Protein AF-A0A7Y1VR55-F1 (afdb_monomer_lite)

Structure (mmCIF, N/CA/C/O backbone):
data_AF-A0A7Y1VR55-F1
#
_entry.id   AF-A0A7Y1VR55-F1
#
loop_
_atom_site.group_PDB
_atom_site.id
_atom_site.type_symbol
_atom_site.label_atom_id
_atom_site.label_alt_id
_atom_site.label_comp_id
_atom_site.label_asym_id
_atom_site.label_entity_id
_atom_site.label_seq_id
_atom_site.pdbx_PDB_ins_code
_atom_site.Cartn_x
_atom_site.Cartn_y
_atom_site.Cartn_z
_atom_site.occupancy
_atom_site.B_iso_or_equiv
_atom_site.auth_seq_id
_atom_site.auth_comp_id
_atom_site.auth_asym_id
_atom_site.auth_atom_id
_atom_site.pdbx_PDB_model_num
ATOM 1 N N . MET A 1 1 ? 9.147 -24.010 13.320 1.00 81.38 1 MET A N 1
ATOM 2 C CA . MET A 1 1 ? 7.698 -23.758 13.388 1.00 81.38 1 MET A CA 1
ATOM 3 C C . MET A 1 1 ? 7.367 -22.332 13.783 1.00 81.38 1 MET A C 1
ATOM 5 O O . MET A 1 1 ? 6.912 -21.610 12.916 1.00 81.38 1 MET A O 1
ATOM 9 N N . LYS A 1 2 ? 7.715 -21.872 14.996 1.00 84.00 2 LYS A N 1
ATOM 10 C CA . LYS A 1 2 ? 7.427 -20.498 15.468 1.00 84.00 2 LYS A CA 1
ATOM 11 C C . LYS A 1 2 ? 7.748 -19.381 14.456 1.00 84.00 2 LYS A C 1
ATOM 13 O O . LYS A 1 2 ? 6.911 -18.523 14.214 1.00 84.00 2 LYS A O 1
ATOM 18 N N . THR A 1 3 ? 8.921 -19.416 13.817 1.00 86.88 3 THR A N 1
ATOM 19 C CA . THR A 1 3 ? 9.314 -18.425 12.794 1.00 86.88 3 THR A CA 1
ATOM 20 C C . THR A 1 3 ? 8.405 -18.434 11.564 1.00 86.88 3 THR A C 1
ATOM 22 O O . THR A 1 3 ? 8.052 -17.376 11.058 1.00 86.88 3 THR A O 1
ATOM 25 N N . PHE A 1 4 ? 8.011 -19.620 11.094 1.00 90.00 4 PHE A N 1
ATOM 26 C CA . PHE A 1 4 ? 7.109 -19.770 9.952 1.00 90.00 4 PHE A CA 1
ATOM 27 C C . PHE A 1 4 ? 5.694 -19.308 10.308 1.00 90.00 4 PHE A C 1
ATOM 29 O O . PHE A 1 4 ? 5.082 -18.568 9.551 1.00 90.00 4 PHE A O 1
ATOM 36 N N . THR A 1 5 ? 5.218 -19.651 11.506 1.00 88.31 5 THR A N 1
ATOM 37 C CA . THR A 1 5 ? 3.943 -19.165 12.038 1.00 88.31 5 THR A CA 1
ATOM 38 C C . THR A 1 5 ? 3.902 -17.637 12.111 1.00 88.31 5 THR A C 1
ATOM 40 O O . THR A 1 5 ? 2.961 -17.026 11.614 1.00 88.31 5 THR A O 1
ATOM 43 N N . LYS A 1 6 ? 4.954 -17.003 12.651 1.00 88.75 6 LYS A N 1
ATOM 44 C CA . LYS A 1 6 ? 5.072 -15.536 12.694 1.00 88.75 6 LYS A CA 1
ATOM 45 C C . LYS A 1 6 ? 5.087 -14.919 11.292 1.00 88.75 6 LYS A C 1
ATOM 47 O O . LYS A 1 6 ? 4.485 -13.874 11.084 1.00 88.75 6 LYS A O 1
ATOM 52 N N . PHE A 1 7 ? 5.765 -15.563 10.343 1.00 91.81 7 PHE A N 1
ATOM 53 C CA . PHE A 1 7 ? 5.759 -15.144 8.943 1.00 91.81 7 PHE A CA 1
ATOM 54 C C . PHE A 1 7 ? 4.346 -15.196 8.343 1.00 91.81 7 PHE A C 1
ATOM 56 O O . PHE A 1 7 ? 3.901 -14.205 7.775 1.00 91.81 7 PHE A O 1
ATOM 63 N N . CYS A 1 8 ? 3.612 -16.294 8.538 1.00 91.50 8 CYS A N 1
ATOM 64 C CA . CYS A 1 8 ? 2.249 -16.442 8.019 1.00 91.50 8 CYS A CA 1
ATOM 65 C C . CYS A 1 8 ? 1.279 -15.424 8.630 1.00 91.50 8 CYS A C 1
ATOM 67 O O . CYS A 1 8 ? 0.440 -14.881 7.923 1.00 91.50 8 CYS A O 1
ATOM 69 N N . ALA A 1 9 ? 1.430 -15.100 9.919 1.00 89.19 9 ALA A N 1
ATOM 70 C CA . ALA A 1 9 ? 0.611 -14.080 10.577 1.00 89.19 9 ALA A CA 1
ATOM 71 C C . ALA A 1 9 ? 0.758 -12.681 9.936 1.00 89.19 9 ALA A C 1
ATOM 73 O O . ALA A 1 9 ? -0.190 -11.891 9.947 1.00 89.19 9 ALA A O 1
ATOM 74 N N . ALA A 1 10 ? 1.922 -12.388 9.344 1.00 90.75 10 ALA A N 1
ATOM 75 C CA . ALA A 1 10 ? 2.206 -11.130 8.654 1.00 90.75 10 ALA A CA 1
ATOM 76 C C . ALA A 1 10 ? 1.699 -11.084 7.199 1.00 90.75 10 ALA A C 1
ATOM 78 O O . ALA A 1 10 ? 1.754 -10.018 6.576 1.00 90.75 10 ALA A O 1
ATOM 79 N N . LEU A 1 11 ? 1.222 -12.212 6.658 1.00 94.62 11 LEU A N 1
ATOM 80 C CA . LEU A 1 11 ? 0.624 -12.256 5.328 1.00 94.62 11 LEU A CA 1
ATOM 81 C C . LEU A 1 11 ? -0.779 -11.640 5.335 1.00 94.62 11 LEU A C 1
ATOM 83 O O . LEU A 1 11 ? -1.503 -11.646 6.343 1.00 94.62 11 LEU A O 1
ATOM 87 N N . LEU A 1 12 ? -1.137 -11.077 4.188 1.00 96.12 12 LEU A N 1
ATOM 88 C CA . LEU A 1 12 ? -2.430 -10.463 3.921 1.00 96.12 12 LEU A CA 1
ATOM 89 C C . LEU A 1 12 ? -3.274 -11.383 3.021 1.00 96.12 12 LEU A C 1
ATOM 91 O O . LEU A 1 12 ? -2.709 -12.059 2.163 1.00 96.12 12 LEU A O 1
ATOM 95 N N . PRO A 1 13 ? -4.612 -11.396 3.162 1.00 96.75 13 PRO A N 1
ATOM 96 C CA . PRO A 1 13 ? -5.479 -12.279 2.374 1.00 96.75 13 PRO A CA 1
ATOM 97 C C . PRO A 1 13 ? -5.269 -12.194 0.859 1.00 96.75 13 PRO A C 1
ATOM 99 O O . PRO A 1 13 ? -5.133 -13.219 0.195 1.00 96.75 13 PRO A O 1
ATOM 102 N N . HIS A 1 14 ? -5.133 -10.980 0.321 1.00 97.81 14 HIS A N 1
ATOM 103 C CA . HIS A 1 14 ? -4.877 -10.772 -1.106 1.00 97.81 14 HIS A CA 1
ATOM 104 C C . HIS A 1 14 ? -3.516 -11.325 -1.554 1.00 97.81 14 HIS A C 1
ATOM 106 O O . HIS A 1 14 ? -3.404 -11.845 -2.658 1.00 97.81 14 HIS A O 1
ATOM 112 N N . GLU A 1 15 ? -2.492 -11.282 -0.689 1.00 97.94 15 GLU A N 1
ATOM 113 C CA . GLU A 1 15 ? -1.188 -11.889 -0.987 1.00 97.94 15 GLU A CA 1
ATOM 114 C C . GLU A 1 15 ? -1.343 -13.404 -1.151 1.00 97.94 15 GLU A C 1
ATOM 116 O O . GLU A 1 15 ? -0.844 -13.977 -2.114 1.00 97.94 15 GLU A O 1
ATOM 121 N N . VAL A 1 16 ? -2.060 -14.060 -0.234 1.00 97.50 16 VAL A N 1
ATOM 122 C CA . VAL A 1 16 ? -2.266 -15.516 -0.274 1.00 97.50 16 VAL A CA 1
ATOM 123 C C . VAL A 1 16 ? -3.159 -15.930 -1.442 1.00 97.50 16 VAL A C 1
ATOM 125 O O . VAL A 1 16 ? -2.839 -16.905 -2.121 1.00 97.50 16 VAL A O 1
ATOM 128 N N . THR A 1 17 ? -4.207 -15.155 -1.724 1.00 97.69 17 THR A N 1
ATOM 129 C CA . THR A 1 17 ? -5.096 -15.354 -2.879 1.00 97.69 17 THR A CA 1
ATOM 130 C C . THR A 1 17 ? -4.301 -15.334 -4.182 1.00 97.69 17 THR A C 1
ATOM 132 O O . THR A 1 17 ? -4.348 -16.299 -4.945 1.00 97.69 17 THR A O 1
ATOM 135 N N . TYR A 1 18 ? -3.480 -14.300 -4.389 1.00 98.25 18 TYR A N 1
ATOM 136 C CA . TYR A 1 18 ? -2.584 -14.211 -5.539 1.00 98.25 18 TYR A CA 1
ATOM 137 C C . TYR A 1 18 ? -1.646 -15.425 -5.627 1.00 98.25 18 TYR A C 1
ATOM 139 O O . TYR A 1 18 ? -1.532 -16.069 -6.670 1.00 98.25 18 TYR A O 1
ATOM 147 N N . LEU A 1 19 ? -0.997 -15.793 -4.516 1.00 98.12 19 LEU A N 1
ATOM 148 C CA . LEU A 1 19 ? -0.052 -16.914 -4.476 1.00 98.12 19 LEU A CA 1
ATOM 149 C C . LEU A 1 19 ? -0.717 -18.252 -4.828 1.00 98.12 19 LEU A C 1
ATOM 151 O O . LEU A 1 19 ? -0.095 -19.074 -5.499 1.00 98.12 19 LEU A O 1
ATOM 155 N N . LEU A 1 20 ? -1.964 -18.474 -4.403 1.00 97.44 20 LEU A N 1
ATOM 156 C CA . LEU A 1 20 ? -2.751 -19.656 -4.764 1.00 97.44 20 LEU A CA 1
ATOM 157 C C . LEU A 1 20 ? -3.113 -19.690 -6.254 1.00 97.44 20 LEU A C 1
ATOM 159 O O . LEU A 1 20 ? -3.174 -20.778 -6.826 1.00 97.44 20 LEU A O 1
ATOM 163 N N . GLN A 1 21 ? -3.318 -18.530 -6.882 1.00 96.94 21 GLN A N 1
ATOM 164 C CA . GLN A 1 21 ? -3.610 -18.424 -8.314 1.00 96.94 21 GLN A CA 1
ATOM 165 C C . GLN A 1 21 ? -2.372 -18.691 -9.181 1.00 96.94 21 GLN A C 1
ATOM 167 O O . GLN A 1 21 ? -2.477 -19.357 -10.208 1.00 96.94 21 GLN A O 1
ATOM 172 N N . VAL A 1 22 ? -1.192 -18.208 -8.772 1.00 96.50 22 VAL A N 1
ATOM 173 C CA . VAL A 1 22 ? 0.035 -18.288 -9.594 1.00 96.50 22 VAL A CA 1
ATOM 174 C C . VAL A 1 22 ? 0.941 -19.478 -9.281 1.00 96.50 22 VAL A C 1
ATOM 176 O O . VAL A 1 22 ? 1.950 -19.689 -9.960 1.00 96.50 22 VAL A O 1
ATOM 179 N N . GLN A 1 23 ? 0.648 -20.245 -8.230 1.00 95.75 23 GLN A N 1
ATOM 180 C CA . GLN A 1 23 ? 1.446 -21.424 -7.901 1.00 95.75 23 GLN A CA 1
ATOM 181 C C . GLN A 1 23 ? 1.358 -22.488 -9.008 1.00 95.75 23 GLN A C 1
ATOM 183 O O . GLN A 1 23 ? 0.313 -22.711 -9.612 1.00 95.75 23 GLN A O 1
ATOM 188 N N . GLN A 1 24 ? 2.475 -23.174 -9.237 1.00 94.38 24 GLN A N 1
ATOM 189 C CA . GLN A 1 24 ? 2.600 -24.306 -10.161 1.00 94.38 24 GLN A CA 1
ATOM 190 C C . GLN A 1 24 ? 3.387 -25.426 -9.466 1.00 94.38 24 GLN A C 1
ATOM 192 O O . GLN A 1 24 ? 4.420 -25.885 -9.951 1.00 94.38 24 GLN A O 1
ATOM 197 N N . PHE A 1 25 ? 2.996 -25.776 -8.238 1.00 94.25 25 PHE A N 1
ATOM 198 C CA . PHE A 1 25 ? 3.725 -26.768 -7.455 1.00 94.25 25 PHE A CA 1
ATOM 199 C C . PHE A 1 25 ? 3.418 -28.188 -7.928 1.00 94.25 25 PHE A C 1
ATOM 201 O O . PHE A 1 25 ? 2.277 -28.632 -7.870 1.00 94.25 25 PHE A O 1
ATOM 208 N N . GLU A 1 26 ? 4.460 -28.933 -8.292 1.00 92.06 26 GLU A N 1
ATOM 209 C CA . GLU A 1 26 ? 4.376 -30.393 -8.449 1.00 92.06 26 GLU A CA 1
ATOM 210 C C . GLU A 1 26 ? 4.351 -31.107 -7.081 1.00 92.06 26 GLU A C 1
ATOM 212 O O . GLU A 1 26 ? 3.765 -32.175 -6.926 1.00 92.06 26 GLU A O 1
ATOM 217 N N . ASP A 1 27 ? 4.969 -30.500 -6.059 1.00 92.00 27 ASP A N 1
ATOM 218 C CA . ASP A 1 27 ? 5.018 -31.023 -4.689 1.00 92.00 27 ASP A CA 1
ATOM 219 C C . ASP A 1 27 ? 3.708 -30.727 -3.942 1.00 92.00 27 ASP A C 1
ATOM 221 O O . ASP A 1 27 ? 3.466 -29.598 -3.497 1.00 92.00 27 ASP A O 1
ATOM 225 N N . VAL A 1 28 ? 2.890 -31.767 -3.765 1.00 92.06 28 VAL A N 1
ATOM 226 C CA . VAL A 1 28 ? 1.583 -31.711 -3.089 1.00 92.06 28 VAL A CA 1
ATOM 227 C C . VAL A 1 28 ? 1.689 -31.139 -1.672 1.00 92.06 28 VAL A C 1
ATOM 229 O O . VAL A 1 28 ? 0.809 -30.388 -1.249 1.00 92.06 28 VAL A O 1
ATOM 232 N N . ASP A 1 29 ? 2.785 -31.399 -0.952 1.00 93.44 29 ASP A N 1
ATOM 233 C CA . ASP A 1 29 ? 2.954 -30.875 0.407 1.00 93.44 29 ASP A CA 1
ATOM 234 C C . ASP A 1 29 ? 3.093 -29.351 0.413 1.00 93.44 29 ASP A C 1
ATOM 236 O O . ASP A 1 29 ? 2.584 -28.691 1.315 1.00 93.44 29 ASP A O 1
ATOM 240 N N . ARG A 1 30 ? 3.737 -28.755 -0.600 1.00 93.38 30 ARG A N 1
ATOM 241 C CA . ARG A 1 30 ? 3.859 -27.288 -0.689 1.00 93.38 30 ARG A CA 1
ATOM 242 C C . ARG A 1 30 ? 2.510 -26.635 -0.942 1.00 93.38 30 ARG A C 1
ATOM 244 O O . ARG A 1 30 ? 2.213 -25.613 -0.326 1.00 93.38 30 ARG A O 1
ATOM 251 N N . LEU A 1 31 ? 1.688 -27.242 -1.797 1.00 94.50 31 LEU A N 1
ATOM 252 C CA . LEU A 1 31 ? 0.322 -26.783 -2.029 1.00 94.50 31 LEU A CA 1
ATOM 253 C C . LEU A 1 31 ? -0.532 -26.931 -0.765 1.00 94.50 31 LEU A C 1
ATOM 255 O O . LEU A 1 31 ? -1.267 -26.011 -0.414 1.00 94.50 31 LEU A O 1
ATOM 259 N N . ASN A 1 32 ? -0.403 -28.048 -0.048 1.00 93.94 32 ASN A N 1
ATOM 260 C CA . ASN A 1 32 ? -1.113 -28.271 1.210 1.00 93.94 32 ASN A CA 1
ATOM 261 C C . ASN A 1 32 ? -0.708 -27.259 2.284 1.00 93.94 32 ASN A C 1
ATOM 263 O O . ASN A 1 32 ? -1.583 -26.733 2.970 1.00 93.94 32 ASN A O 1
ATOM 267 N N . ILE A 1 33 ? 0.585 -26.931 2.398 1.00 94.81 33 ILE A N 1
ATOM 268 C CA . ILE A 1 33 ? 1.036 -25.868 3.300 1.00 94.81 33 ILE A CA 1
ATOM 269 C C . ILE A 1 33 ? 0.441 -24.524 2.863 1.00 94.81 33 ILE A C 1
ATOM 271 O O . ILE A 1 33 ? -0.094 -23.822 3.712 1.00 94.81 33 ILE A O 1
ATOM 275 N N . LEU A 1 34 ? 0.475 -24.159 1.575 1.00 96.00 34 LEU A N 1
ATOM 276 C CA . LEU A 1 34 ? -0.081 -22.880 1.108 1.00 96.00 34 LEU A CA 1
ATOM 277 C C . LEU A 1 34 ? -1.595 -22.772 1.372 1.00 96.00 34 LEU A C 1
ATOM 279 O O . LEU A 1 34 ? -2.056 -21.755 1.880 1.00 96.00 34 LEU A O 1
ATOM 283 N N . LYS A 1 35 ? -2.359 -23.845 1.140 1.00 94.75 35 LYS A N 1
ATOM 284 C CA . LYS A 1 35 ? -3.784 -23.928 1.511 1.00 94.75 35 LYS A CA 1
ATOM 285 C C . LYS A 1 35 ? -4.004 -23.898 3.026 1.00 94.75 35 LYS A C 1
ATOM 287 O O . LYS A 1 35 ? -5.038 -23.437 3.497 1.00 94.75 35 LYS A O 1
ATOM 292 N N . ALA A 1 36 ? -3.066 -24.422 3.814 1.00 93.81 36 ALA A N 1
ATOM 293 C CA . ALA A 1 36 ? -3.112 -24.288 5.266 1.00 93.81 36 ALA A CA 1
ATOM 294 C C . ALA A 1 36 ? -2.836 -22.844 5.702 1.00 93.81 36 ALA A C 1
ATOM 296 O O . ALA A 1 36 ? -3.481 -22.386 6.634 1.00 93.81 36 ALA A O 1
ATOM 297 N N . ILE A 1 37 ? -1.939 -22.109 5.035 1.00 94.88 37 ILE A N 1
ATOM 298 C CA . ILE A 1 37 ? -1.744 -20.673 5.298 1.00 94.88 37 ILE A CA 1
ATOM 299 C C . ILE A 1 37 ? -3.064 -19.930 5.093 1.00 94.88 37 ILE A C 1
ATOM 301 O O . ILE A 1 37 ? -3.482 -19.214 5.995 1.00 94.88 37 ILE A O 1
ATOM 305 N N . ASP A 1 38 ? -3.719 -20.150 3.952 1.00 94.50 38 ASP A N 1
ATOM 306 C CA . ASP A 1 38 ? -4.991 -19.516 3.589 1.00 94.50 38 ASP A CA 1
ATOM 307 C C . ASP A 1 38 ? -6.092 -19.761 4.631 1.00 94.50 38 ASP A C 1
ATOM 309 O O . ASP A 1 38 ? -6.624 -18.823 5.219 1.00 94.50 38 ASP A O 1
ATOM 313 N N . ARG A 1 39 ? -6.330 -21.032 4.982 1.00 91.88 39 ARG A N 1
ATOM 314 C CA . ARG A 1 39 ? -7.312 -21.413 6.015 1.00 91.88 39 ARG A CA 1
ATOM 315 C C . ARG A 1 39 ? -7.010 -20.847 7.403 1.00 91.88 39 ARG A C 1
ATOM 317 O O . ARG A 1 39 ? -7.919 -20.712 8.212 1.00 91.88 39 ARG A O 1
ATOM 324 N N . ASN A 1 40 ? -5.743 -20.567 7.698 1.00 89.69 40 ASN A N 1
ATOM 325 C CA . ASN A 1 40 ? -5.305 -20.065 8.997 1.00 89.69 40 ASN A CA 1
ATOM 326 C C . ASN A 1 40 ? -5.137 -18.536 9.032 1.00 89.69 40 ASN A C 1
ATOM 328 O O . ASN A 1 40 ? -4.647 -18.006 10.037 1.00 89.69 40 ASN A O 1
ATOM 332 N N . LEU A 1 41 ? -5.502 -17.807 7.972 1.00 86.81 41 LEU A N 1
ATOM 333 C CA . LEU A 1 41 ? -5.434 -16.347 7.966 1.00 86.81 41 LEU A CA 1
ATOM 334 C C . LEU A 1 41 ? -6.293 -15.766 9.097 1.00 86.81 41 LEU A C 1
ATOM 336 O O . LEU A 1 41 ? -7.500 -15.960 9.147 1.00 86.81 41 LEU A O 1
ATOM 340 N N . GLY A 1 42 ? -5.652 -15.048 10.023 1.00 72.75 42 GLY A N 1
ATOM 341 C CA . GLY A 1 42 ? -6.329 -14.454 11.183 1.00 72.75 42 GLY A CA 1
ATOM 342 C C . GLY A 1 42 ? -6.530 -15.399 12.374 1.00 72.75 42 GLY A C 1
ATOM 343 O O . GLY A 1 42 ? -6.998 -14.950 13.415 1.00 72.75 42 GLY A O 1
ATOM 344 N N . SER A 1 43 ? -6.127 -16.670 12.277 1.00 80.62 43 SER A N 1
ATOM 345 C CA . SER A 1 43 ? -6.184 -17.600 13.410 1.00 80.62 43 SER A CA 1
ATOM 346 C C . SER A 1 43 ? -5.099 -17.296 14.450 1.00 80.62 43 SER A C 1
ATOM 348 O O . SER A 1 43 ? -3.925 -17.109 14.118 1.00 80.62 43 SER A O 1
ATOM 350 N N . SER A 1 44 ? -5.479 -17.305 15.730 1.00 71.44 44 SER A N 1
ATOM 351 C CA . SER A 1 44 ? -4.562 -17.182 16.873 1.00 71.44 44 SER A CA 1
ATOM 352 C C . SER A 1 44 ? -3.780 -18.472 17.157 1.00 71.44 44 SER A C 1
ATOM 354 O O . SER A 1 44 ? -2.717 -18.427 17.780 1.00 71.44 44 SER A O 1
ATOM 356 N N . ALA A 1 45 ? -4.267 -19.612 16.660 1.00 78.00 45 ALA A N 1
ATOM 357 C CA . ALA A 1 45 ? -3.657 -20.930 16.803 1.00 78.00 45 ALA A CA 1
ATOM 358 C C . ALA A 1 45 ? -3.613 -21.637 15.436 1.00 78.00 45 ALA A C 1
ATOM 360 O O . ALA A 1 45 ? -4.396 -22.552 15.184 1.00 78.00 45 ALA A O 1
ATOM 361 N N . PRO A 1 46 ? -2.736 -21.192 14.519 1.00 82.06 46 PRO A N 1
ATOM 362 C CA . PRO A 1 46 ? -2.686 -21.741 13.173 1.00 82.06 46 PRO A CA 1
ATOM 363 C C . PRO A 1 46 ? -2.196 -23.191 13.193 1.00 82.06 46 PRO A C 1
ATOM 365 O O . PRO A 1 46 ? -1.140 -23.489 13.762 1.00 82.06 46 PRO A O 1
ATOM 368 N N . ASP A 1 47 ? -2.956 -24.072 12.545 1.00 84.81 47 ASP A N 1
ATOM 369 C CA . ASP A 1 47 ? -2.657 -25.500 12.474 1.00 84.81 47 ASP A CA 1
ATOM 370 C C . ASP A 1 47 ? -1.838 -25.835 11.225 1.00 84.81 47 ASP A C 1
ATOM 372 O O . ASP A 1 47 ? -2.197 -25.503 10.093 1.00 84.81 47 ASP A O 1
ATOM 376 N N . PHE A 1 48 ? -0.715 -26.505 11.435 1.00 87.44 48 PHE A N 1
ATOM 377 C CA . PHE A 1 48 ? 0.210 -26.886 10.384 1.00 87.44 48 PHE A CA 1
ATOM 378 C C . PHE A 1 48 ? 0.779 -28.264 10.703 1.00 87.44 48 PHE A C 1
ATOM 380 O O . PHE A 1 48 ? 1.250 -28.501 11.818 1.00 87.44 48 PHE A O 1
ATOM 387 N N . ASP A 1 49 ? 0.806 -29.142 9.702 1.00 87.69 49 ASP A N 1
ATOM 388 C CA . ASP A 1 49 ? 1.187 -30.537 9.893 1.00 87.69 49 ASP A CA 1
ATOM 389 C C . ASP A 1 49 ? 2.666 -30.673 10.319 1.00 87.69 49 ASP A C 1
ATOM 391 O O . ASP A 1 49 ? 3.575 -30.372 9.528 1.00 87.69 49 ASP A O 1
ATOM 395 N N . PRO A 1 50 ? 2.945 -31.148 11.551 1.00 83.94 50 PRO A N 1
ATOM 396 C CA . PRO A 1 50 ? 4.306 -31.320 12.042 1.00 83.94 50 PRO A CA 1
ATOM 397 C C . PRO A 1 50 ? 5.053 -32.474 11.358 1.00 83.94 50 PRO A C 1
ATOM 399 O O . PRO A 1 50 ? 6.270 -32.573 11.525 1.00 83.94 50 PRO A O 1
ATOM 402 N N . LYS A 1 51 ? 4.354 -33.345 10.615 1.00 88.81 51 LYS A N 1
ATOM 403 C CA . LYS A 1 51 ? 4.945 -34.469 9.876 1.00 88.81 51 LYS A CA 1
ATOM 404 C C . LYS A 1 51 ? 5.587 -34.031 8.561 1.00 88.81 51 LYS A C 1
ATOM 406 O O . LYS A 1 51 ? 6.474 -34.728 8.072 1.00 88.81 51 LYS A O 1
ATOM 411 N N . ILE A 1 52 ? 5.183 -32.887 8.002 1.00 89.19 52 ILE A N 1
ATOM 412 C CA . ILE A 1 52 ? 5.794 -32.349 6.783 1.00 89.19 52 ILE A CA 1
ATOM 413 C C . ILE A 1 52 ? 7.220 -31.866 7.093 1.00 89.19 52 ILE A C 1
ATOM 415 O O . ILE A 1 52 ? 7.464 -31.177 8.088 1.00 89.19 52 ILE A O 1
ATOM 419 N N . ASP A 1 53 ? 8.174 -32.198 6.217 1.00 89.75 53 ASP A N 1
ATOM 420 C CA . ASP A 1 53 ? 9.574 -31.788 6.360 1.00 89.75 53 ASP A CA 1
ATOM 421 C C . ASP A 1 53 ? 9.695 -30.259 6.522 1.00 89.75 53 ASP A C 1
ATOM 423 O O . ASP A 1 53 ? 9.247 -29.467 5.688 1.00 89.75 53 ASP A O 1
ATOM 427 N N . LYS A 1 54 ? 10.385 -29.834 7.588 1.00 88.88 54 LYS A N 1
ATOM 428 C CA . LYS A 1 54 ? 10.705 -28.431 7.899 1.00 88.88 54 LYS A CA 1
ATOM 429 C C . LYS A 1 54 ? 11.362 -27.692 6.729 1.00 88.88 54 LYS A C 1
ATOM 431 O O . LYS A 1 54 ? 11.180 -26.479 6.601 1.00 88.88 54 LYS A O 1
ATOM 436 N N . ARG A 1 55 ? 12.111 -28.389 5.868 1.00 90.50 55 ARG A N 1
ATOM 437 C CA . ARG A 1 55 ? 12.708 -27.809 4.657 1.00 90.50 55 ARG A CA 1
ATOM 438 C C . ARG A 1 55 ? 11.637 -27.304 3.695 1.00 90.50 55 ARG A C 1
ATOM 440 O O . ARG A 1 55 ? 11.810 -26.224 3.139 1.00 90.50 55 ARG A O 1
ATOM 447 N N . LYS A 1 56 ? 10.505 -28.003 3.554 1.00 93.00 56 LYS A N 1
ATOM 448 C CA . LYS A 1 56 ? 9.401 -27.587 2.671 1.00 93.00 56 LYS A CA 1
ATOM 449 C C . LYS A 1 56 ? 8.769 -26.273 3.126 1.00 93.00 56 LYS A C 1
ATOM 451 O O . LYS A 1 56 ? 8.565 -25.391 2.297 1.00 93.00 56 LYS A O 1
ATOM 456 N N . TYR A 1 57 ? 8.585 -26.086 4.432 1.00 93.19 57 TYR A N 1
ATOM 457 C CA . TYR A 1 57 ? 8.144 -24.809 5.005 1.00 93.19 57 TYR A CA 1
ATOM 458 C C . TYR A 1 57 ? 9.114 -23.659 4.695 1.00 93.19 57 TYR A C 1
ATOM 460 O O . TYR A 1 57 ? 8.691 -22.573 4.303 1.00 93.19 57 TYR A O 1
ATOM 468 N N . SER A 1 58 ? 10.422 -23.898 4.835 1.00 92.88 58 SER A N 1
ATOM 469 C CA . SER A 1 58 ? 11.452 -22.896 4.524 1.00 92.88 58 SER A CA 1
ATOM 470 C C . SER A 1 58 ? 11.484 -22.545 3.031 1.00 92.88 58 SER A C 1
ATOM 472 O O . SER A 1 58 ? 11.500 -21.373 2.659 1.00 92.88 58 SER A O 1
ATOM 474 N N . HIS A 1 59 ? 11.425 -23.555 2.160 1.00 93.94 59 HIS A N 1
ATOM 475 C CA . HIS A 1 59 ? 11.377 -23.349 0.714 1.00 93.94 59 HIS A CA 1
ATOM 476 C C . HIS A 1 59 ? 10.126 -22.589 0.281 1.00 93.94 59 HIS A C 1
ATOM 478 O O . HIS A 1 59 ? 10.238 -21.673 -0.531 1.00 93.94 59 HIS A O 1
ATOM 484 N N . LEU A 1 60 ? 8.961 -22.927 0.841 1.00 95.69 60 LEU A N 1
ATOM 485 C CA . LEU A 1 60 ? 7.726 -22.210 0.549 1.00 95.69 60 LEU A CA 1
ATOM 486 C C . LEU A 1 60 ? 7.803 -20.759 1.029 1.00 95.69 60 LEU A C 1
ATOM 488 O O . LEU A 1 60 ? 7.456 -19.868 0.266 1.00 95.69 60 LEU A O 1
ATOM 492 N N . LYS A 1 61 ? 8.325 -20.502 2.236 1.00 96.00 61 LYS A N 1
ATOM 493 C CA . LYS A 1 61 ? 8.551 -19.134 2.729 1.00 96.00 61 LYS A CA 1
ATOM 494 C C . LYS A 1 61 ? 9.377 -18.309 1.736 1.00 96.00 61 LYS A C 1
ATOM 496 O O . LYS A 1 61 ? 8.943 -17.238 1.328 1.00 96.00 61 LYS A O 1
ATOM 501 N N . ASN A 1 62 ? 10.528 -18.832 1.311 1.00 96.31 62 ASN A N 1
ATOM 502 C CA . ASN A 1 62 ? 11.408 -18.135 0.369 1.00 96.31 62 ASN A CA 1
ATOM 503 C C . ASN A 1 62 ? 10.740 -17.931 -0.997 1.00 96.31 62 ASN A C 1
ATOM 505 O O . ASN A 1 62 ? 10.947 -16.905 -1.641 1.00 96.31 62 ASN A O 1
ATOM 509 N N . TRP A 1 63 ? 9.943 -18.905 -1.447 1.00 97.50 63 TRP A N 1
ATOM 510 C CA . TRP A 1 63 ? 9.163 -18.778 -2.674 1.00 97.50 63 TRP A CA 1
ATOM 511 C C . TRP A 1 63 ? 8.124 -17.658 -2.556 1.00 97.50 63 TRP A C 1
ATOM 513 O O . TRP A 1 63 ? 8.067 -16.818 -3.446 1.00 97.50 63 TRP A O 1
ATOM 523 N N . ILE A 1 64 ? 7.379 -17.584 -1.447 1.00 97.94 64 ILE A N 1
ATOM 524 C CA . ILE A 1 64 ? 6.398 -16.518 -1.190 1.00 97.94 64 ILE A CA 1
ATOM 525 C C . ILE A 1 64 ? 7.082 -15.148 -1.184 1.00 97.94 64 ILE A C 1
ATOM 527 O O . ILE A 1 64 ? 6.659 -14.251 -1.909 1.00 97.94 64 ILE A O 1
ATOM 531 N N . GLU A 1 65 ? 8.160 -14.993 -0.410 1.00 97.50 65 GLU A N 1
ATOM 532 C CA . GLU A 1 65 ? 8.903 -13.729 -0.314 1.00 97.50 65 GLU A CA 1
ATOM 533 C C . GLU A 1 65 ? 9.405 -13.273 -1.687 1.00 97.50 65 GLU A C 1
ATOM 535 O O . GLU A 1 65 ? 9.242 -12.110 -2.052 1.00 97.50 65 GLU A O 1
ATOM 540 N N . LYS A 1 66 ? 9.948 -14.201 -2.484 1.00 97.50 66 LYS A N 1
ATOM 541 C CA . LYS A 1 66 ? 10.400 -13.913 -3.845 1.00 97.50 66 LYS A CA 1
ATOM 542 C C . LYS A 1 66 ? 9.243 -13.523 -4.769 1.00 97.50 66 LYS A C 1
ATOM 544 O O . LYS A 1 66 ? 9.367 -12.542 -5.491 1.00 97.50 66 LYS A O 1
ATOM 549 N N . ARG A 1 67 ? 8.132 -14.267 -4.754 1.00 97.44 67 ARG A N 1
ATOM 550 C CA . ARG A 1 67 ? 6.985 -14.011 -5.639 1.00 97.44 67 ARG A CA 1
ATOM 551 C C . ARG A 1 67 ? 6.305 -12.683 -5.352 1.00 97.44 67 ARG A C 1
ATOM 553 O O . ARG A 1 67 ? 5.991 -11.968 -6.294 1.00 97.44 67 ARG A O 1
ATOM 560 N N . LEU A 1 68 ? 6.120 -12.336 -4.081 1.00 98.06 68 LEU A N 1
ATOM 561 C CA . LEU A 1 68 ? 5.556 -11.038 -3.715 1.00 98.06 68 LEU A CA 1
ATOM 562 C C . LEU A 1 68 ? 6.516 -9.895 -4.064 1.00 98.06 68 LEU A C 1
ATOM 564 O O . LEU A 1 68 ? 6.071 -8.875 -4.571 1.00 98.06 68 LEU A O 1
ATOM 568 N N . ALA A 1 69 ? 7.827 -10.074 -3.865 1.00 97.19 69 ALA A N 1
ATOM 569 C CA . ALA A 1 69 ? 8.823 -9.073 -4.249 1.00 97.19 69 ALA A CA 1
ATOM 570 C C . ALA A 1 69 ? 8.885 -8.825 -5.769 1.00 97.19 69 ALA A C 1
ATOM 572 O O . ALA A 1 69 ? 9.178 -7.710 -6.189 1.00 97.19 69 ALA A O 1
ATOM 573 N N . GLU A 1 70 ? 8.614 -9.845 -6.593 1.00 94.81 70 GLU A N 1
ATOM 574 C CA . GLU A 1 70 ? 8.595 -9.732 -8.060 1.00 94.81 70 GLU A CA 1
ATOM 575 C C . GLU A 1 70 ? 7.457 -8.837 -8.579 1.00 94.81 70 GLU A C 1
ATOM 577 O O . GLU A 1 70 ? 7.637 -8.191 -9.610 1.00 94.81 70 GLU A O 1
ATOM 582 N N . ILE A 1 71 ? 6.322 -8.777 -7.873 1.00 96.00 71 ILE A N 1
ATOM 583 C CA . ILE A 1 71 ? 5.160 -7.950 -8.247 1.00 96.00 71 ILE A CA 1
ATOM 584 C C . ILE A 1 71 ? 5.010 -6.676 -7.403 1.00 96.00 71 ILE A C 1
ATOM 586 O O . ILE A 1 71 ? 4.107 -5.883 -7.655 1.00 96.00 71 ILE A O 1
ATOM 590 N N . ASP A 1 72 ? 5.873 -6.464 -6.403 1.00 97.94 72 ASP A N 1
ATOM 591 C CA . ASP A 1 72 ? 5.798 -5.296 -5.524 1.00 97.94 72 ASP A CA 1
ATOM 592 C C . ASP A 1 72 ? 6.204 -4.020 -6.274 1.00 97.94 72 ASP A C 1
ATOM 594 O O . ASP A 1 72 ? 7.380 -3.779 -6.580 1.00 97.94 72 ASP A O 1
ATOM 598 N N . VAL A 1 73 ? 5.220 -3.164 -6.547 1.00 97.44 73 VAL A N 1
ATOM 599 C CA . VAL A 1 73 ? 5.435 -1.928 -7.300 1.00 97.44 73 VAL A CA 1
ATOM 600 C C . VAL A 1 73 ? 6.349 -0.956 -6.548 1.00 97.44 73 VAL A C 1
ATOM 602 O O . VAL A 1 73 ? 7.152 -0.270 -7.178 1.00 97.44 73 VAL A O 1
ATOM 605 N N . ASP A 1 74 ? 6.322 -0.923 -5.212 1.00 97.38 74 ASP A N 1
ATOM 606 C CA . ASP A 1 74 ? 7.199 -0.048 -4.423 1.00 97.38 74 ASP A CA 1
ATOM 607 C C . ASP A 1 74 ? 8.652 -0.577 -4.410 1.00 97.38 74 ASP A C 1
ATOM 609 O O . ASP A 1 74 ? 9.604 0.197 -4.266 1.00 97.38 74 ASP A O 1
ATOM 613 N N . MET A 1 75 ? 8.869 -1.889 -4.581 1.00 97.00 75 MET A N 1
ATOM 614 C CA . MET A 1 75 ? 10.207 -2.438 -4.859 1.00 97.00 75 MET A CA 1
ATOM 615 C C . MET A 1 75 ? 10.685 -2.082 -6.267 1.00 97.00 75 MET A C 1
ATOM 617 O O . MET A 1 75 ? 11.828 -1.646 -6.419 1.00 97.00 75 MET A O 1
ATOM 621 N N . SER A 1 76 ? 9.813 -2.214 -7.269 1.00 94.94 76 SER A N 1
ATOM 622 C CA . SER A 1 76 ? 10.110 -1.827 -8.652 1.00 94.94 76 SER A CA 1
ATOM 623 C C . SER A 1 76 ? 10.512 -0.351 -8.750 1.00 94.94 76 SER A C 1
ATOM 625 O O . SER A 1 76 ? 11.571 -0.035 -9.293 1.00 94.94 76 SER A O 1
ATOM 627 N N . LEU A 1 77 ? 9.743 0.548 -8.124 1.00 97.50 77 LEU A N 1
ATOM 628 C CA . LEU A 1 77 ? 10.042 1.980 -8.103 1.00 97.50 77 LEU A CA 1
ATOM 629 C C . LEU A 1 77 ? 11.395 2.284 -7.451 1.00 97.50 77 LEU A C 1
ATOM 631 O O . LEU A 1 77 ? 12.181 3.048 -8.004 1.00 97.50 77 LEU A O 1
ATOM 635 N N . ARG A 1 78 ? 11.691 1.684 -6.290 1.00 97.94 78 ARG A N 1
ATOM 636 C CA . ARG A 1 78 ? 12.982 1.888 -5.608 1.00 97.94 78 ARG A CA 1
ATOM 637 C C . ARG A 1 78 ? 14.158 1.455 -6.473 1.00 97.94 78 ARG A C 1
ATOM 639 O O . ARG A 1 78 ? 15.174 2.144 -6.507 1.00 97.94 78 ARG A O 1
ATOM 646 N N . TRP A 1 79 ? 14.015 0.338 -7.180 1.00 96.75 79 TRP A N 1
ATOM 647 C CA . TRP A 1 79 ? 15.040 -0.122 -8.104 1.00 96.75 79 TRP A CA 1
ATOM 648 C C . TRP A 1 79 ? 15.234 0.858 -9.271 1.00 96.75 79 TRP A C 1
ATOM 650 O O . TRP A 1 79 ? 16.374 1.233 -9.538 1.00 96.75 79 TRP A O 1
ATOM 660 N N . LEU A 1 80 ? 14.157 1.357 -9.890 1.00 97.12 80 LEU A N 1
ATOM 661 C CA . LEU A 1 80 ? 14.244 2.366 -10.956 1.00 97.12 80 LEU A CA 1
ATOM 662 C C . LEU A 1 80 ? 14.925 3.656 -10.498 1.00 97.12 80 LEU A C 1
ATOM 664 O O . LEU A 1 80 ? 15.802 4.156 -11.192 1.00 97.12 80 LEU A O 1
ATOM 668 N N . LEU A 1 81 ? 14.571 4.165 -9.317 1.00 98.19 81 LEU A N 1
ATOM 669 C CA . LEU A 1 81 ? 15.198 5.365 -8.757 1.00 98.19 81 LEU A CA 1
ATOM 670 C C . LEU A 1 81 ? 16.693 5.148 -8.487 1.00 98.19 81 LEU A C 1
ATOM 672 O O . LEU A 1 81 ? 17.497 6.017 -8.806 1.00 98.19 81 LEU A O 1
ATOM 676 N N . SER A 1 82 ? 17.077 3.974 -7.972 1.00 97.94 82 SER A N 1
ATOM 677 C CA . SER A 1 82 ? 18.494 3.643 -7.761 1.00 97.94 82 SER A CA 1
ATOM 678 C C . SER A 1 82 ? 19.283 3.525 -9.070 1.00 97.94 82 SER A C 1
ATOM 680 O O . SER A 1 82 ? 20.467 3.847 -9.109 1.00 97.94 82 SER A O 1
ATOM 682 N N . LEU A 1 83 ? 18.637 3.070 -10.151 1.00 97.62 83 LEU A N 1
ATOM 683 C CA . LEU A 1 83 ? 19.241 3.057 -11.480 1.00 97.62 83 LEU A CA 1
ATOM 684 C C . LEU A 1 83 ? 19.389 4.472 -12.025 1.00 97.62 83 LEU A C 1
ATOM 686 O O . LEU A 1 83 ? 20.456 4.800 -12.527 1.00 97.62 83 LEU A O 1
ATOM 690 N N . GLU A 1 84 ? 18.353 5.304 -11.905 1.00 98.12 84 GLU A N 1
ATOM 691 C CA . GLU A 1 84 ? 18.401 6.700 -12.342 1.00 98.12 84 GLU A CA 1
ATOM 692 C C . GLU A 1 84 ? 19.559 7.444 -11.668 1.00 98.12 84 GLU A C 1
ATOM 694 O O . GLU A 1 84 ? 20.353 8.094 -12.342 1.00 98.12 84 GLU A O 1
ATOM 699 N N . GLU A 1 85 ? 19.688 7.298 -10.347 1.00 98.25 85 GLU A N 1
ATOM 700 C CA . GLU A 1 85 ? 20.786 7.867 -9.566 1.00 98.25 85 GLU A CA 1
ATOM 701 C C . GLU A 1 85 ? 22.147 7.361 -10.058 1.00 98.25 85 GLU A C 1
ATOM 703 O O . GLU A 1 85 ? 23.036 8.167 -10.338 1.00 98.25 85 GLU A O 1
ATOM 708 N N . ALA A 1 86 ? 22.304 6.045 -10.223 1.00 98.25 86 ALA A N 1
ATOM 709 C CA . ALA A 1 86 ? 23.554 5.455 -10.688 1.00 98.25 86 ALA A CA 1
ATOM 710 C C . ALA A 1 86 ? 23.932 5.918 -12.104 1.00 98.25 86 ALA A C 1
ATOM 712 O O . ALA A 1 86 ? 25.100 6.181 -12.358 1.00 98.25 86 ALA A O 1
ATOM 713 N N . ILE A 1 87 ? 22.971 6.056 -13.021 1.00 97.75 87 ILE A N 1
ATOM 714 C CA . ILE A 1 87 ? 23.238 6.549 -14.380 1.00 97.75 87 ILE A CA 1
ATOM 715 C C . ILE A 1 87 ? 23.640 8.024 -14.331 1.00 97.75 87 ILE A C 1
ATOM 717 O O . ILE A 1 87 ? 24.674 8.401 -14.867 1.00 97.75 87 ILE A O 1
ATOM 721 N N . ARG A 1 88 ? 22.868 8.864 -13.630 1.00 97.12 88 ARG A N 1
ATOM 722 C CA . ARG A 1 88 ? 23.125 10.313 -13.550 1.00 97.12 88 ARG A CA 1
ATOM 723 C C . ARG A 1 88 ? 24.440 10.670 -12.861 1.00 97.12 88 ARG A C 1
ATOM 725 O O . ARG A 1 88 ? 24.931 11.778 -13.045 1.00 97.12 88 ARG A O 1
ATOM 732 N N . THR A 1 89 ? 24.963 9.772 -12.033 1.00 97.12 89 THR A N 1
ATOM 733 C CA . THR A 1 89 ? 26.231 9.951 -11.314 1.00 97.12 89 THR A CA 1
ATOM 734 C C . THR A 1 89 ? 27.394 9.194 -11.957 1.00 97.12 89 THR A C 1
ATOM 736 O O . THR A 1 89 ? 28.471 9.150 -11.367 1.00 97.12 89 THR A O 1
ATOM 739 N N . ASP A 1 90 ? 27.194 8.598 -13.139 1.00 95.50 90 ASP A N 1
ATOM 740 C CA . ASP A 1 90 ? 28.178 7.764 -13.841 1.00 95.50 90 ASP A CA 1
ATOM 741 C C . ASP A 1 90 ? 28.681 6.556 -13.010 1.00 95.50 90 ASP A C 1
ATOM 743 O O . ASP A 1 90 ? 29.813 6.094 -13.158 1.00 95.50 90 ASP A O 1
ATOM 747 N N . GLN A 1 91 ? 27.836 6.024 -12.121 1.00 96.88 91 GLN A N 1
ATOM 748 C CA . GLN A 1 91 ? 28.114 4.890 -11.224 1.00 96.88 91 GLN A CA 1
ATOM 749 C C . GLN A 1 91 ? 27.391 3.593 -11.618 1.00 96.88 91 GLN A C 1
ATOM 751 O O . GLN A 1 91 ? 27.445 2.601 -10.881 1.00 96.88 91 GLN A O 1
ATOM 756 N N . ILE A 1 92 ? 26.699 3.563 -12.760 1.00 96.81 92 ILE A N 1
ATOM 757 C CA . ILE A 1 92 ? 26.021 2.351 -13.224 1.00 96.81 92 ILE A CA 1
ATOM 758 C C . ILE A 1 92 ? 27.026 1.217 -13.479 1.00 96.81 92 ILE A C 1
ATOM 760 O O . ILE A 1 92 ? 28.021 1.355 -14.185 1.00 96.81 92 ILE A O 1
ATOM 764 N N . THR A 1 93 ? 26.757 0.052 -12.890 1.00 96.31 93 THR A N 1
ATOM 765 C CA . THR A 1 93 ? 27.586 -1.146 -13.072 1.00 96.31 93 THR A CA 1
ATOM 766 C C . THR A 1 93 ? 27.120 -1.979 -14.266 1.00 96.31 93 THR A C 1
ATOM 768 O O . THR A 1 93 ? 25.926 -2.062 -14.555 1.00 96.31 93 THR A O 1
ATOM 771 N N . ALA A 1 94 ? 28.031 -2.747 -14.876 1.00 94.56 94 ALA A N 1
ATOM 772 C CA . ALA A 1 94 ? 27.695 -3.686 -15.957 1.00 94.56 94 ALA A CA 1
ATOM 773 C C . ALA A 1 94 ? 26.592 -4.700 -15.573 1.00 94.56 94 ALA A C 1
ATOM 775 O O . ALA A 1 94 ? 25.808 -5.151 -16.410 1.00 94.56 94 ALA A O 1
ATOM 776 N N . LYS A 1 95 ? 26.499 -5.068 -14.285 1.00 96.31 95 LYS A N 1
ATOM 777 C CA . LYS A 1 95 ? 25.433 -5.944 -13.776 1.00 96.31 95 LYS A CA 1
ATOM 778 C C . LYS A 1 95 ? 24.070 -5.250 -13.814 1.00 96.31 95 LYS A C 1
ATOM 780 O O . LYS A 1 95 ? 23.098 -5.875 -14.238 1.00 96.31 95 LYS A O 1
ATOM 785 N N . GLN A 1 96 ? 24.001 -4.003 -13.347 1.00 96.25 96 GLN A N 1
ATOM 786 C CA . GLN A 1 96 ? 22.778 -3.196 -13.362 1.00 96.25 96 GLN A CA 1
ATOM 787 C C . GLN A 1 96 ? 22.317 -2.932 -14.790 1.00 96.25 96 GLN A C 1
ATOM 789 O O . GLN A 1 96 ? 21.146 -3.128 -15.094 1.00 96.25 96 GLN A O 1
ATOM 794 N N . GLU A 1 97 ? 23.247 -2.589 -15.672 1.00 94.88 97 GLU A N 1
ATOM 795 C CA . GLU A 1 97 ? 22.978 -2.351 -17.083 1.00 94.88 97 GLU A CA 1
ATOM 796 C C . GLU A 1 97 ? 22.362 -3.578 -17.770 1.00 94.88 97 GLU A C 1
ATOM 798 O O . GLU A 1 97 ? 21.270 -3.527 -18.336 1.00 94.88 97 GLU A O 1
ATOM 803 N N . LYS A 1 98 ? 23.012 -4.739 -17.623 1.00 94.62 98 LYS A N 1
ATOM 804 C CA . LYS A 1 98 ? 22.510 -6.007 -18.158 1.00 94.62 98 LYS A CA 1
ATOM 805 C C . LYS A 1 98 ? 21.142 -6.372 -17.587 1.00 94.62 98 LYS A C 1
ATOM 807 O O . LYS A 1 98 ? 20.334 -7.003 -18.268 1.00 94.62 98 LYS A O 1
ATOM 812 N N . GLN A 1 99 ? 20.885 -6.030 -16.325 1.00 94.56 99 GLN A N 1
ATOM 813 C CA . GLN A 1 99 ? 19.579 -6.232 -15.706 1.00 94.56 99 GLN A CA 1
ATOM 814 C C . GLN A 1 99 ? 18.525 -5.289 -16.296 1.00 94.56 99 GLN A C 1
ATOM 816 O O . GLN A 1 99 ? 17.425 -5.758 -16.590 1.00 94.56 99 GLN A O 1
ATOM 821 N N . LEU A 1 100 ? 18.849 -4.010 -16.496 1.00 95.38 100 LEU A N 1
ATOM 822 C CA . LEU A 1 100 ? 17.967 -3.022 -17.116 1.00 95.38 100 LEU A CA 1
ATOM 823 C C . LEU A 1 100 ? 17.567 -3.460 -18.530 1.00 95.38 100 LEU A C 1
ATOM 825 O O . LEU A 1 100 ? 16.380 -3.653 -18.776 1.00 95.38 100 LEU A O 1
ATOM 829 N N . LEU A 1 101 ? 18.539 -3.760 -19.398 1.00 93.19 101 LEU A N 1
ATOM 830 C CA . LEU A 1 101 ? 18.297 -4.208 -20.778 1.00 93.19 101 LEU A CA 1
ATOM 831 C C . LEU A 1 101 ? 17.399 -5.453 -20.850 1.00 93.19 101 LEU A C 1
ATOM 833 O O . LEU A 1 101 ? 16.464 -5.517 -21.642 1.00 93.19 101 LEU A O 1
ATOM 837 N N . ARG A 1 102 ? 17.616 -6.435 -19.966 1.00 92.69 102 ARG A N 1
ATOM 838 C CA . ARG A 1 102 ? 16.758 -7.634 -19.881 1.00 92.69 102 ARG A CA 1
ATOM 839 C C . ARG A 1 102 ? 15.327 -7.324 -19.454 1.00 92.69 102 ARG A C 1
ATOM 841 O O . ARG A 1 102 ? 14.416 -8.084 -19.781 1.00 92.69 102 ARG A O 1
ATOM 848 N N . SER A 1 103 ? 15.142 -6.264 -18.679 1.00 92.00 103 SER A N 1
ATOM 849 C CA . SER A 1 103 ? 13.851 -5.914 -18.091 1.00 92.00 103 SER A CA 1
ATOM 850 C C . SER A 1 103 ? 12.977 -5.097 -19.040 1.00 92.00 103 SER A C 1
ATOM 852 O O . SER A 1 103 ? 11.764 -5.133 -18.881 1.00 92.00 103 SER A O 1
ATOM 854 N N . ILE A 1 104 ? 13.563 -4.457 -20.061 1.00 89.75 104 ILE A N 1
ATOM 855 C CA . ILE A 1 104 ? 12.839 -3.712 -21.108 1.00 89.75 104 ILE A CA 1
ATOM 856 C C . ILE A 1 104 ? 11.752 -4.576 -21.760 1.00 89.75 104 ILE A C 1
ATOM 858 O O . ILE A 1 104 ? 10.627 -4.129 -21.924 1.00 89.75 104 ILE A O 1
ATOM 862 N N . SER A 1 105 ? 12.053 -5.848 -22.045 1.00 85.12 105 SER A N 1
ATOM 863 C CA . SER A 1 105 ? 11.099 -6.794 -22.655 1.00 85.12 105 SER A CA 1
ATOM 864 C C . SER A 1 105 ? 9.868 -7.129 -21.800 1.00 85.12 105 SER A C 1
ATOM 866 O O . SER A 1 105 ? 8.932 -7.749 -22.295 1.00 85.12 105 SER A O 1
ATOM 868 N N . LYS A 1 106 ? 9.882 -6.785 -20.508 1.00 83.56 106 LYS A N 1
ATOM 869 C CA . LYS A 1 106 ? 8.825 -7.118 -19.539 1.00 83.56 106 LYS A CA 1
ATOM 870 C C . LYS A 1 106 ? 7.972 -5.913 -19.153 1.00 83.56 106 LYS A C 1
ATOM 872 O O . LYS A 1 106 ? 7.140 -6.028 -18.258 1.00 83.56 106 LYS A O 1
ATOM 877 N N . TRP A 1 107 ? 8.246 -4.764 -19.754 1.00 86.94 107 TRP A N 1
ATOM 878 C CA . TRP A 1 107 ? 7.631 -3.491 -19.432 1.00 86.94 107 TRP A CA 1
ATOM 879 C C . TRP A 1 107 ? 6.864 -2.958 -20.644 1.00 86.94 107 TRP A C 1
ATOM 881 O O . TRP A 1 107 ? 7.311 -3.103 -21.779 1.00 86.94 107 TRP A O 1
ATOM 891 N N . ASP A 1 108 ? 5.720 -2.329 -20.383 1.00 89.69 108 ASP A N 1
ATOM 892 C CA . ASP A 1 108 ? 4.845 -1.725 -21.388 1.00 89.69 108 ASP A CA 1
ATOM 893 C C . ASP A 1 108 ? 4.072 -0.515 -20.823 1.00 89.69 108 ASP A C 1
ATOM 895 O O . ASP A 1 108 ? 4.176 -0.181 -19.637 1.00 89.69 108 ASP A O 1
ATOM 899 N N . ALA A 1 109 ? 3.262 0.118 -21.677 1.00 92.25 109 ALA A N 1
ATOM 900 C CA . ALA A 1 109 ? 2.406 1.265 -21.360 1.00 92.25 109 ALA A CA 1
ATOM 901 C C . ALA A 1 109 ? 1.454 1.071 -20.163 1.00 92.25 109 ALA A C 1
ATOM 903 O O . ALA A 1 109 ? 1.101 2.046 -19.501 1.00 92.25 109 ALA A O 1
ATOM 904 N N . SER A 1 110 ? 1.058 -0.168 -19.860 1.00 93.31 110 SER A N 1
ATOM 905 C CA . SER A 1 110 ? 0.136 -0.497 -18.764 1.00 93.31 110 SER A CA 1
ATOM 906 C C . SER A 1 110 ? 0.846 -0.712 -17.422 1.00 93.31 110 SER A C 1
ATOM 908 O O . SER A 1 110 ? 0.217 -0.755 -16.357 1.00 93.31 110 SER A O 1
ATOM 910 N N . SER A 1 111 ? 2.177 -0.825 -17.448 1.00 94.75 111 SER A N 1
ATOM 911 C CA . SER A 1 111 ? 2.993 -1.041 -16.256 1.00 94.75 111 SER A CA 1
ATOM 912 C C . SER A 1 111 ? 2.764 0.048 -15.207 1.00 94.75 111 SER A C 1
ATOM 914 O O . SER A 1 111 ? 2.621 1.229 -15.521 1.00 94.75 111 SER A O 1
ATOM 916 N N . PHE A 1 112 ? 2.778 -0.328 -13.923 1.00 96.69 112 PHE A N 1
ATOM 917 C CA . PHE A 1 112 ? 2.335 0.570 -12.851 1.00 96.69 112 PHE A CA 1
ATOM 918 C C . PHE A 1 112 ? 3.089 1.910 -12.817 1.00 96.69 112 PHE A C 1
ATOM 920 O O . PHE A 1 112 ? 2.465 2.963 -12.769 1.00 96.69 112 PHE A O 1
ATOM 927 N N . TYR A 1 113 ? 4.421 1.882 -12.900 1.00 97.00 113 TYR A N 1
ATOM 928 C CA . TYR A 1 113 ? 5.271 3.080 -12.945 1.00 97.00 113 TYR A CA 1
ATOM 929 C C . TYR A 1 113 ? 5.816 3.357 -14.354 1.00 97.00 113 TYR A C 1
ATOM 931 O O . TYR A 1 113 ? 6.990 3.690 -14.516 1.00 97.00 113 TYR A O 1
ATOM 939 N N . PHE A 1 114 ? 4.978 3.205 -15.383 1.00 97.50 114 PHE A N 1
ATOM 940 C CA . PHE A 1 114 ? 5.366 3.367 -16.788 1.00 97.50 114 PHE A CA 1
ATOM 941 C C . PHE A 1 114 ? 6.085 4.692 -17.097 1.00 97.50 114 PHE A C 1
ATOM 943 O O . PHE A 1 114 ? 7.141 4.679 -17.723 1.00 97.50 114 PHE A O 1
ATOM 950 N N . VAL A 1 115 ? 5.588 5.821 -16.587 1.00 97.75 115 VAL A N 1
ATOM 951 C CA . VAL A 1 115 ? 6.234 7.135 -16.777 1.00 97.75 115 VAL A CA 1
ATOM 952 C C . VAL A 1 115 ? 7.681 7.129 -16.272 1.00 97.75 115 VAL A C 1
ATOM 954 O O . VAL A 1 115 ? 8.587 7.559 -16.980 1.00 97.75 115 VAL A O 1
ATOM 957 N N . LYS A 1 116 ? 7.922 6.580 -15.075 1.00 97.88 116 LYS A N 1
ATOM 958 C CA . LYS A 1 116 ? 9.268 6.524 -14.491 1.00 97.88 116 LYS A CA 1
ATOM 959 C C . LYS A 1 116 ? 10.185 5.590 -15.281 1.00 97.88 116 LYS A C 1
ATOM 961 O O . LYS A 1 116 ? 11.354 5.905 -15.469 1.00 97.88 116 LYS A O 1
ATOM 966 N N . TRP A 1 117 ? 9.670 4.469 -15.775 1.00 97.50 117 TRP A N 1
ATOM 967 C CA . TRP A 1 117 ? 10.420 3.605 -16.685 1.00 97.50 117 TRP A CA 1
ATOM 968 C C . TRP A 1 117 ? 10.880 4.348 -17.940 1.00 97.50 117 TRP A C 1
ATOM 970 O O . TRP A 1 117 ? 12.065 4.309 -18.261 1.00 97.50 117 TRP A O 1
ATOM 980 N N . TYR A 1 118 ? 9.968 5.061 -18.605 1.00 98.00 118 TYR A N 1
ATOM 981 C CA . TYR A 1 118 ? 10.283 5.844 -19.798 1.00 98.00 118 TYR A CA 1
ATOM 982 C C . TYR A 1 118 ? 11.382 6.882 -19.517 1.00 98.00 118 TYR A C 1
ATOM 984 O O . TYR A 1 118 ? 12.352 6.984 -20.266 1.00 98.00 118 TYR A O 1
ATOM 992 N N . GLU A 1 119 ? 11.276 7.612 -18.402 1.00 98.00 119 GLU A N 1
ATOM 993 C CA . GLU A 1 119 ? 12.282 8.596 -17.979 1.00 98.00 119 GLU A CA 1
ATOM 994 C C . GLU A 1 119 ? 13.661 7.963 -17.739 1.00 98.00 119 GLU A C 1
ATOM 996 O O . GLU A 1 119 ? 14.665 8.478 -18.233 1.00 98.00 119 GLU A O 1
ATOM 1001 N N . VAL A 1 120 ? 13.723 6.834 -17.022 1.00 98.06 120 VAL A N 1
ATOM 1002 C CA . VAL A 1 120 ? 14.986 6.127 -16.747 1.00 98.06 120 VAL A CA 1
ATOM 1003 C C . VAL A 1 120 ? 15.625 5.622 -18.036 1.00 98.06 120 VAL A C 1
ATOM 1005 O O . VAL A 1 120 ? 16.830 5.785 -18.216 1.00 98.06 120 VAL A O 1
ATOM 1008 N N . LEU A 1 121 ? 14.837 5.055 -18.954 1.00 97.12 121 LEU A N 1
ATOM 1009 C CA . LEU A 1 121 ? 15.338 4.599 -20.252 1.00 97.12 121 LEU A CA 1
ATOM 1010 C C . LEU A 1 121 ? 15.849 5.760 -21.109 1.00 97.12 121 LEU A C 1
ATOM 1012 O O . LEU A 1 121 ? 16.867 5.611 -21.778 1.00 97.12 121 LEU A O 1
ATOM 1016 N N . ASN A 1 122 ? 15.199 6.924 -21.056 1.00 97.25 122 ASN A N 1
ATOM 1017 C CA . ASN A 1 122 ? 15.657 8.108 -21.775 1.00 97.25 122 ASN A CA 1
ATOM 1018 C C . ASN A 1 122 ? 17.017 8.607 -21.254 1.00 97.25 122 ASN A C 1
ATOM 1020 O O . ASN A 1 122 ? 17.908 8.893 -22.050 1.00 97.25 122 ASN A O 1
ATOM 1024 N N . VAL A 1 123 ? 17.197 8.666 -19.930 1.00 97.75 123 VAL A N 1
ATOM 1025 C CA . VAL A 1 123 ? 18.482 9.047 -19.310 1.00 97.75 123 VAL A CA 1
ATOM 1026 C C . VAL A 1 123 ? 19.561 8.002 -19.604 1.00 97.75 123 VAL A C 1
ATOM 1028 O O . VAL A 1 123 ? 20.697 8.351 -19.907 1.00 97.75 123 VAL A O 1
ATOM 1031 N N . PHE A 1 124 ? 19.205 6.717 -19.567 1.00 97.81 124 PHE A N 1
ATOM 1032 C CA . PHE A 1 124 ? 20.121 5.635 -19.914 1.00 97.81 124 PHE A CA 1
ATOM 1033 C C . PHE A 1 124 ? 20.566 5.700 -21.381 1.00 97.81 124 PHE A C 1
ATOM 1035 O O . PHE A 1 124 ? 21.745 5.539 -21.676 1.00 97.81 124 PHE A O 1
ATOM 1042 N N . ARG A 1 125 ? 19.650 6.013 -22.306 1.00 97.31 125 ARG A N 1
ATOM 1043 C CA . ARG A 1 125 ? 19.988 6.232 -23.718 1.00 97.31 125 ARG A CA 1
ATOM 1044 C C . ARG A 1 125 ? 21.016 7.356 -23.878 1.00 97.31 125 ARG A C 1
ATOM 1046 O O . ARG A 1 125 ? 21.968 7.200 -24.636 1.00 97.31 125 ARG A O 1
ATOM 1053 N N . GLU A 1 126 ? 20.838 8.476 -23.179 1.00 96.62 126 GLU A N 1
ATOM 1054 C CA . GLU A 1 126 ? 21.782 9.605 -23.215 1.00 96.62 126 GLU A CA 1
ATOM 1055 C C . GLU A 1 126 ? 23.174 9.212 -22.691 1.00 96.62 126 GLU A C 1
ATOM 1057 O O . GLU A 1 126 ? 24.182 9.542 -23.321 1.00 96.62 126 GLU A O 1
ATOM 1062 N N . ASP A 1 127 ? 23.229 8.446 -21.597 1.00 96.62 127 ASP A N 1
ATOM 1063 C CA . ASP A 1 127 ? 24.472 7.912 -21.025 1.00 96.62 127 ASP A CA 1
ATOM 1064 C C . ASP A 1 127 ? 25.249 7.022 -22.012 1.00 96.62 127 ASP A C 1
ATOM 1066 O O . ASP A 1 127 ? 26.468 7.172 -22.176 1.00 96.62 127 ASP A O 1
ATOM 1070 N N . LEU A 1 128 ? 24.536 6.140 -22.720 1.00 96.62 128 LEU A N 1
ATOM 1071 C CA . LEU A 1 128 ? 25.104 5.256 -23.739 1.00 96.62 128 LEU A CA 1
ATOM 1072 C C . LEU A 1 128 ? 25.560 6.010 -24.994 1.00 96.62 128 LEU A C 1
ATOM 1074 O O . LEU A 1 128 ? 26.609 5.688 -25.559 1.00 96.62 128 LEU A O 1
ATOM 1078 N N . LEU A 1 129 ? 24.801 7.023 -25.421 1.00 95.50 129 LEU A N 1
ATOM 1079 C CA . LEU A 1 129 ? 25.091 7.795 -26.629 1.00 95.50 129 LEU A CA 1
ATOM 1080 C C . LEU A 1 129 ? 26.428 8.539 -26.521 1.00 95.50 129 LEU A C 1
ATOM 1082 O O . LEU A 1 129 ? 27.242 8.479 -27.442 1.00 95.50 129 LEU A O 1
ATOM 1086 N N . ILE A 1 130 ? 26.696 9.181 -25.378 1.00 95.19 130 ILE A N 1
ATOM 1087 C CA . ILE A 1 130 ? 27.974 9.872 -25.113 1.00 95.19 130 ILE A CA 1
ATOM 1088 C C . ILE A 1 130 ? 29.155 8.887 -25.127 1.00 95.19 130 ILE A C 1
ATOM 1090 O O . ILE A 1 130 ? 30.281 9.256 -25.462 1.00 95.19 130 ILE A O 1
ATOM 1094 N N . ARG A 1 131 ? 28.893 7.616 -24.811 1.00 95.69 131 ARG A N 1
ATOM 1095 C CA . ARG A 1 131 ? 29.874 6.522 -24.782 1.00 95.69 131 ARG A CA 1
ATOM 1096 C C . ARG A 1 131 ? 29.935 5.718 -26.081 1.00 95.69 131 ARG A C 1
ATOM 1098 O O . ARG A 1 131 ? 30.586 4.678 -26.106 1.00 95.69 131 ARG A O 1
ATOM 1105 N N . LEU A 1 132 ? 29.307 6.208 -27.154 1.00 96.00 132 LEU A N 1
ATOM 1106 C CA . LEU A 1 132 ? 29.355 5.626 -28.502 1.00 96.00 132 LEU A CA 1
ATOM 1107 C C . LEU A 1 132 ? 28.827 4.180 -28.570 1.00 96.00 132 LEU A C 1
ATOM 1109 O O . LEU A 1 132 ? 29.304 3.365 -29.359 1.00 96.00 132 LEU A O 1
ATOM 1113 N N . ARG A 1 133 ? 27.841 3.846 -27.732 1.00 95.88 133 ARG A N 1
ATOM 1114 C CA . ARG A 1 133 ? 27.237 2.508 -27.665 1.00 95.88 133 ARG A CA 1
ATOM 1115 C C . ARG A 1 133 ? 26.010 2.370 -28.555 1.00 95.88 133 ARG A C 1
ATOM 1117 O O . ARG A 1 133 ? 24.877 2.330 -28.087 1.00 95.88 133 ARG A O 1
ATOM 1124 N N . TYR A 1 134 ? 26.263 2.344 -29.859 1.00 94.06 134 TYR A N 1
ATOM 1125 C CA . TYR A 1 134 ? 25.225 2.455 -30.883 1.00 94.06 134 TYR A CA 1
ATOM 1126 C C . TYR A 1 134 ? 24.218 1.300 -30.886 1.00 94.06 134 TYR A C 1
ATOM 1128 O O . TYR A 1 134 ? 23.025 1.566 -30.989 1.00 94.06 134 TYR A O 1
ATOM 1136 N N . ASP A 1 135 ? 24.670 0.057 -30.703 1.00 94.38 135 ASP A N 1
ATOM 1137 C CA . ASP A 1 135 ? 23.794 -1.123 -30.755 1.00 94.38 135 ASP A CA 1
ATOM 1138 C C . ASP A 1 135 ? 22.695 -1.058 -29.682 1.00 94.38 135 ASP A C 1
ATOM 1140 O O . ASP A 1 135 ? 21.519 -1.307 -29.946 1.00 94.38 135 ASP A O 1
ATOM 1144 N N . GLU A 1 136 ? 23.052 -0.684 -28.451 1.00 94.31 136 GLU A N 1
ATOM 1145 C CA . GLU A 1 136 ? 22.069 -0.543 -27.378 1.00 94.31 136 GLU A CA 1
ATOM 1146 C C . GLU A 1 136 ? 21.226 0.726 -27.503 1.00 94.31 136 GLU A C 1
ATOM 1148 O O . GLU A 1 136 ? 20.058 0.721 -27.109 1.00 94.31 136 GLU A O 1
ATOM 1153 N N . VAL A 1 137 ? 21.786 1.801 -28.065 1.00 96.38 137 VAL A N 1
ATOM 1154 C CA . VAL A 1 137 ? 21.035 3.030 -28.350 1.00 96.38 137 VAL A CA 1
ATOM 1155 C C . VAL A 1 137 ? 19.929 2.767 -29.369 1.00 96.38 137 VAL A C 1
ATOM 1157 O O . VAL A 1 137 ? 18.808 3.202 -29.130 1.00 96.38 137 VAL A O 1
ATOM 1160 N N . GLU A 1 138 ? 20.186 2.002 -30.433 1.00 95.75 138 GLU A N 1
ATOM 1161 C CA . GLU A 1 138 ? 19.171 1.662 -31.442 1.00 95.75 138 GLU A CA 1
ATOM 1162 C C . GLU A 1 138 ? 17.980 0.915 -30.819 1.00 95.75 138 GLU A C 1
ATOM 1164 O O . GLU A 1 138 ? 16.819 1.246 -31.072 1.00 95.75 138 GLU A O 1
ATOM 1169 N N . ILE A 1 139 ? 18.260 -0.040 -29.924 1.00 93.56 139 ILE A N 1
ATOM 1170 C CA . ILE A 1 139 ? 17.224 -0.762 -29.173 1.00 93.56 139 ILE A CA 1
ATOM 1171 C C . ILE A 1 139 ? 16.388 0.213 -28.332 1.00 93.56 139 ILE A C 1
ATOM 1173 O O . ILE A 1 139 ? 15.157 0.131 -28.320 1.00 93.56 139 ILE A O 1
ATOM 1177 N N . LEU A 1 140 ? 17.039 1.131 -27.612 1.00 95.31 140 LEU A N 1
ATOM 1178 C CA . LEU A 1 140 ? 16.348 2.100 -26.760 1.00 95.31 140 LEU A CA 1
ATOM 1179 C C . LEU A 1 140 ? 15.553 3.128 -27.565 1.00 95.31 140 LEU A C 1
ATOM 1181 O O . LEU A 1 140 ? 14.459 3.494 -27.142 1.00 95.31 140 LEU A O 1
ATOM 1185 N N . ASP A 1 141 ? 16.065 3.575 -28.708 1.00 96.38 141 ASP A N 1
ATOM 1186 C CA . ASP A 1 141 ? 15.371 4.513 -29.588 1.00 96.38 141 ASP A CA 1
ATOM 1187 C C . ASP A 1 141 ? 14.070 3.919 -30.114 1.00 96.38 141 ASP A C 1
ATOM 1189 O O . ASP A 1 141 ? 13.033 4.583 -30.049 1.00 96.38 141 ASP A O 1
ATOM 1193 N N . GLN A 1 142 ? 14.087 2.652 -30.535 1.00 94.88 142 GLN A N 1
ATOM 1194 C CA . GLN A 1 142 ? 12.874 1.957 -30.961 1.00 94.88 142 GLN A CA 1
ATOM 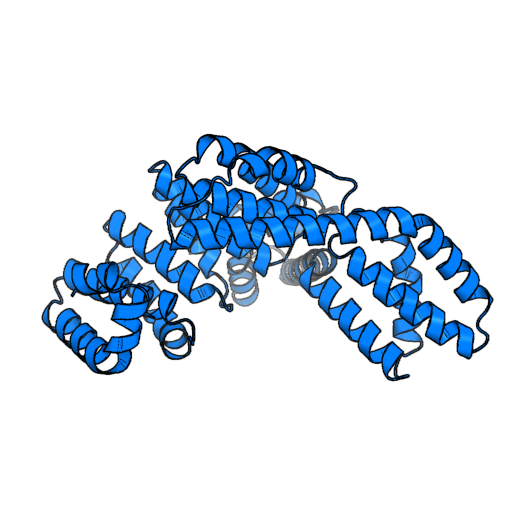1195 C C . GLN A 1 142 ? 11.855 1.864 -29.816 1.00 94.88 142 GLN A C 1
ATOM 1197 O O . GLN A 1 142 ? 10.701 2.265 -29.966 1.00 94.88 142 GLN A O 1
ATOM 1202 N N . VAL A 1 143 ? 12.292 1.415 -28.635 1.00 94.94 143 VAL A N 1
ATOM 1203 C CA . VAL A 1 143 ? 11.422 1.271 -27.456 1.00 94.94 143 VAL A CA 1
ATOM 1204 C C . VAL A 1 143 ? 10.811 2.608 -27.031 1.00 94.94 143 VAL A C 1
ATOM 1206 O O . VAL A 1 143 ? 9.620 2.675 -26.715 1.00 94.94 143 VAL A O 1
ATOM 1209 N N . LEU A 1 144 ? 11.603 3.681 -27.012 1.00 96.50 144 LEU A N 1
ATOM 1210 C CA . LEU A 1 144 ? 11.137 5.014 -26.636 1.00 96.50 144 LEU A CA 1
ATOM 1211 C C . LEU A 1 144 ? 10.211 5.605 -27.705 1.00 96.50 144 LEU A C 1
ATOM 1213 O O . LEU A 1 144 ? 9.207 6.222 -27.352 1.00 96.50 144 LEU A O 1
ATOM 1217 N N . ALA A 1 145 ? 10.487 5.381 -28.991 1.00 96.75 145 ALA A N 1
ATOM 1218 C CA . ALA A 1 145 ? 9.611 5.807 -30.078 1.00 96.75 145 ALA A CA 1
ATOM 1219 C C . ALA A 1 145 ? 8.232 5.132 -29.994 1.00 96.75 145 ALA A C 1
ATOM 1221 O O . ALA A 1 145 ? 7.211 5.826 -30.046 1.00 96.75 145 ALA A O 1
ATOM 1222 N N . ASP A 1 146 ? 8.199 3.816 -29.772 1.00 95.50 146 ASP A N 1
ATOM 1223 C CA . ASP A 1 146 ? 6.961 3.035 -29.655 1.00 95.50 146 ASP A CA 1
ATOM 1224 C C . ASP A 1 146 ? 6.112 3.466 -28.448 1.00 95.50 146 ASP A C 1
ATOM 1226 O O . ASP A 1 146 ? 4.880 3.470 -28.503 1.00 95.50 146 ASP A O 1
ATOM 1230 N N . ASN A 1 147 ? 6.764 3.904 -27.367 1.00 96.94 147 ASN A N 1
ATOM 1231 C CA . ASN A 1 147 ? 6.104 4.301 -26.122 1.00 96.94 147 ASN A CA 1
ATOM 1232 C C . ASN A 1 147 ? 5.893 5.815 -25.969 1.00 96.94 147 ASN A C 1
ATOM 1234 O O . ASN A 1 147 ? 5.305 6.250 -24.976 1.00 96.94 147 ASN A O 1
ATOM 1238 N N . LYS A 1 148 ? 6.299 6.635 -26.946 1.00 97.88 148 LYS A N 1
ATOM 1239 C CA . LYS A 1 148 ? 6.199 8.100 -26.860 1.00 97.88 148 LYS A CA 1
ATOM 1240 C C . LYS A 1 148 ? 4.759 8.592 -26.692 1.00 97.88 148 LYS A C 1
ATOM 1242 O O . LYS A 1 148 ? 4.485 9.405 -25.813 1.00 97.88 148 LYS A O 1
ATOM 1247 N N . LYS A 1 149 ? 3.824 8.086 -27.504 1.00 98.00 149 LYS A N 1
ATOM 1248 C CA . LYS A 1 149 ? 2.406 8.485 -27.422 1.00 98.00 149 LYS A CA 1
ATOM 1249 C C . LYS A 1 149 ? 1.757 8.058 -26.095 1.00 98.00 149 LYS A C 1
ATOM 1251 O O . LYS A 1 149 ? 1.130 8.908 -25.463 1.00 98.00 149 LYS A O 1
ATOM 1256 N N . PRO A 1 150 ? 1.901 6.796 -25.632 1.00 97.94 150 PRO A N 1
ATOM 1257 C CA . PRO A 1 150 ? 1.461 6.423 -24.290 1.00 97.94 150 PRO A CA 1
ATOM 1258 C C . PRO A 1 150 ? 2.072 7.294 -23.186 1.00 97.94 150 PRO A C 1
ATOM 1260 O O . PRO A 1 150 ? 1.359 7.700 -22.274 1.00 97.94 150 PRO A O 1
ATOM 1263 N N . TYR A 1 151 ? 3.359 7.644 -23.284 1.00 98.44 151 TYR A N 1
ATOM 1264 C CA . TYR A 1 151 ? 4.026 8.527 -22.322 1.00 98.44 151 TYR A CA 1
ATOM 1265 C C . TYR A 1 151 ? 3.385 9.916 -22.265 1.00 98.44 151 TYR A C 1
ATOM 1267 O O . TYR A 1 151 ? 3.006 10.377 -21.188 1.00 98.44 151 TYR A O 1
ATOM 1275 N N . GLU A 1 152 ? 3.188 10.558 -23.417 1.00 98.38 152 GLU A N 1
ATOM 1276 C CA . GLU A 1 152 ? 2.520 11.860 -23.508 1.00 98.38 152 GLU A CA 1
ATOM 1277 C C . GLU A 1 152 ? 1.101 11.807 -22.917 1.00 98.38 152 GLU A C 1
ATOM 1279 O O . GLU A 1 152 ? 0.729 12.675 -22.121 1.00 98.38 152 GLU A O 1
ATOM 1284 N N . ARG A 1 153 ? 0.352 10.737 -23.213 1.00 98.19 153 ARG A N 1
ATOM 1285 C CA . ARG A 1 153 ? -0.986 10.484 -22.659 1.00 98.19 153 ARG A CA 1
ATOM 1286 C C . ARG A 1 153 ? -0.976 10.349 -21.133 1.00 98.19 153 ARG A C 1
ATOM 1288 O O . ARG A 1 153 ? -1.823 10.941 -20.461 1.00 98.19 153 ARG A O 1
ATOM 1295 N N . SER A 1 154 ? -0.035 9.592 -20.572 1.00 98.38 154 SER A N 1
ATOM 1296 C CA . SER A 1 154 ? 0.106 9.419 -19.121 1.00 98.38 154 SER A CA 1
ATOM 1297 C C . SER A 1 154 ? 0.449 10.732 -18.414 1.00 98.38 154 SER A C 1
ATOM 1299 O O . SER A 1 154 ? -0.088 11.016 -17.341 1.00 98.38 154 SER A O 1
ATOM 1301 N N . ILE A 1 155 ? 1.303 11.560 -19.018 1.00 98.44 155 ILE A N 1
ATOM 1302 C CA . ILE A 1 155 ? 1.650 12.883 -18.485 1.00 98.44 155 ILE A CA 1
ATOM 1303 C C . ILE A 1 155 ? 0.443 13.828 -18.510 1.00 98.44 155 ILE A C 1
ATOM 1305 O O . ILE A 1 155 ? 0.187 14.527 -17.528 1.00 98.44 155 ILE A O 1
ATOM 1309 N N . GLU A 1 156 ? -0.312 13.863 -19.609 1.00 98.25 156 GLU A N 1
ATOM 1310 C CA . GLU A 1 156 ? -1.523 14.684 -19.708 1.00 98.25 156 GLU A CA 1
ATOM 1311 C C . GLU A 1 156 ? -2.583 14.255 -18.686 1.00 98.25 156 GLU A C 1
ATOM 1313 O O . GLU A 1 156 ? -3.118 15.093 -17.956 1.00 98.25 156 GLU A O 1
ATOM 1318 N N . THR A 1 157 ? -2.800 12.946 -18.554 1.00 98.25 157 THR A N 1
ATOM 1319 C CA . THR A 1 157 ? -3.746 12.380 -17.585 1.00 98.25 157 THR A CA 1
ATOM 1320 C C . THR A 1 157 ? -3.357 12.719 -16.144 1.00 98.25 157 THR A C 1
ATOM 1322 O O . THR A 1 157 ? -4.213 13.098 -15.344 1.00 98.25 157 THR A O 1
ATOM 1325 N N . ASP A 1 158 ? -2.068 12.648 -15.790 1.00 97.88 158 ASP A N 1
ATOM 1326 C CA . ASP A 1 158 ? -1.611 13.054 -14.456 1.00 97.88 158 ASP A CA 1
ATOM 1327 C C . ASP A 1 158 ? -1.929 14.529 -14.173 1.00 97.88 158 ASP A C 1
ATOM 1329 O O . ASP A 1 158 ? -2.456 14.858 -13.108 1.00 97.88 158 ASP A O 1
ATOM 1333 N N . ARG A 1 159 ? -1.674 15.422 -15.137 1.00 97.44 159 ARG A N 1
ATOM 1334 C CA . ARG A 1 159 ? -1.984 16.854 -14.992 1.00 97.44 159 ARG A CA 1
ATOM 1335 C C . ARG A 1 159 ? -3.478 17.092 -14.769 1.00 97.44 159 ARG A C 1
ATOM 1337 O O . ARG A 1 159 ? -3.844 17.903 -13.915 1.00 97.44 159 ARG A O 1
ATOM 1344 N N . GLU A 1 160 ? -4.338 16.376 -15.490 1.00 96.94 160 GLU A N 1
ATOM 1345 C CA . GLU A 1 160 ? -5.791 16.442 -15.304 1.00 96.94 160 GLU A CA 1
ATOM 1346 C C . GLU A 1 160 ? -6.196 15.976 -13.892 1.00 96.94 160 GLU A C 1
ATOM 1348 O O . GLU A 1 160 ? -6.881 16.702 -13.165 1.00 96.94 160 GLU A O 1
ATOM 1353 N N . ILE A 1 161 ? -5.688 14.823 -13.438 1.00 97.06 161 ILE A N 1
ATOM 1354 C CA . ILE A 1 161 ? -5.942 14.311 -12.081 1.00 97.06 161 ILE A CA 1
ATOM 1355 C C . ILE A 1 161 ? -5.460 15.300 -11.012 1.00 97.06 161 ILE A C 1
ATOM 1357 O O . ILE A 1 161 ? -6.134 15.497 -9.994 1.00 97.06 161 ILE A O 1
ATOM 1361 N N . GLN A 1 162 ? -4.300 15.935 -11.196 1.00 94.94 162 GLN A N 1
ATOM 1362 C CA . GLN A 1 162 ? -3.781 16.934 -10.257 1.00 94.94 162 GLN A CA 1
ATOM 1363 C C . GLN A 1 162 ? -4.711 18.146 -10.146 1.00 94.94 162 GLN A C 1
ATOM 1365 O O . GLN A 1 162 ? -4.988 18.599 -9.030 1.00 94.94 162 GLN A O 1
ATOM 1370 N N . LYS A 1 163 ? -5.255 18.624 -11.271 1.00 93.50 163 LYS A N 1
ATOM 1371 C CA . LYS A 1 163 ? -6.271 19.683 -11.276 1.00 93.50 163 LYS A CA 1
ATOM 1372 C C . LYS A 1 163 ? -7.506 19.262 -10.476 1.00 93.50 163 LYS A C 1
ATOM 1374 O O . LYS A 1 163 ? -7.913 19.985 -9.569 1.00 93.50 163 LYS A O 1
ATOM 1379 N N . PHE A 1 164 ? -8.040 18.067 -10.732 1.00 94.50 164 PHE A N 1
ATOM 1380 C CA . PHE A 1 164 ? -9.196 17.541 -9.995 1.00 94.50 164 PHE A CA 1
ATOM 1381 C C . PHE A 1 164 ? -8.917 17.394 -8.501 1.00 94.50 164 PHE A C 1
ATOM 1383 O O . PHE A 1 164 ? -9.774 17.695 -7.677 1.00 94.50 164 PHE A O 1
ATOM 1390 N N . THR A 1 165 ? -7.705 16.973 -8.137 1.00 93.88 165 THR A N 1
ATOM 1391 C CA . THR A 1 165 ? -7.302 16.797 -6.735 1.00 93.88 165 THR A CA 1
ATOM 1392 C C . THR A 1 165 ? -7.470 18.085 -5.941 1.00 93.88 165 THR A C 1
ATOM 1394 O O . THR A 1 165 ? -7.988 18.046 -4.828 1.00 93.88 165 THR A O 1
ATOM 1397 N N . ARG A 1 166 ? -7.043 19.219 -6.508 1.00 90.12 166 ARG A N 1
ATOM 1398 C CA . ARG A 1 166 ? -7.161 20.522 -5.850 1.00 90.12 166 ARG A CA 1
ATOM 1399 C C . ARG A 1 166 ? -8.627 20.859 -5.575 1.00 90.12 166 ARG A C 1
ATOM 1401 O O . ARG A 1 166 ? -8.968 21.107 -4.425 1.00 90.12 166 ARG A O 1
ATOM 1408 N N . GLU A 1 167 ? -9.477 20.747 -6.597 1.00 91.12 167 GLU A N 1
ATOM 1409 C CA . GLU A 1 167 ? -10.918 21.015 -6.487 1.00 91.12 167 GLU A CA 1
ATOM 1410 C C . GLU A 1 167 ? -11.595 20.099 -5.444 1.00 91.12 167 GLU A C 1
ATOM 1412 O O . GLU A 1 167 ? -12.376 20.561 -4.618 1.00 91.12 167 GLU A O 1
ATOM 1417 N N . ILE A 1 168 ? -11.261 18.802 -5.425 1.00 91.69 168 ILE A N 1
ATOM 1418 C CA . ILE A 1 168 ? -11.839 17.815 -4.493 1.00 91.69 168 ILE A CA 1
ATOM 1419 C C . ILE A 1 168 ? -11.413 18.073 -3.038 1.00 91.69 168 ILE A C 1
ATOM 1421 O O . ILE A 1 168 ? -12.221 17.941 -2.116 1.00 91.69 168 ILE A O 1
ATOM 1425 N N . VAL A 1 169 ? -10.144 18.422 -2.809 1.00 86.62 169 VAL A N 1
ATOM 1426 C CA . VAL A 1 169 ? -9.620 18.682 -1.457 1.00 86.62 169 VAL A CA 1
ATOM 1427 C C . VAL A 1 169 ? -10.128 20.016 -0.906 1.00 86.62 169 VAL A C 1
ATOM 1429 O O . VAL A 1 169 ? -10.404 20.106 0.289 1.00 86.62 169 VAL A O 1
ATOM 1432 N N . GLU A 1 170 ? -10.256 21.044 -1.746 1.00 85.56 170 GLU A N 1
ATOM 1433 C CA . GLU A 1 170 ? -10.861 22.328 -1.361 1.00 85.56 170 GLU A CA 1
ATOM 1434 C C . GLU A 1 170 ? -12.330 22.139 -0.968 1.00 85.56 170 GLU A C 1
ATOM 1436 O O . GLU A 1 170 ? -12.746 22.586 0.101 1.00 85.56 170 GLU A O 1
ATOM 1441 N N . GLN A 1 171 ? -13.076 21.344 -1.738 1.00 84.06 171 GLN A N 1
ATOM 1442 C CA . GLN A 1 171 ? -14.458 21.010 -1.409 1.00 84.06 171 GLN A CA 1
ATOM 1443 C C . GLN A 1 171 ? -14.602 20.315 -0.043 1.00 84.06 171 GLN A C 1
ATOM 1445 O O . GLN A 1 171 ? -15.538 20.604 0.699 1.00 84.06 171 GLN A O 1
ATOM 1450 N N . TYR A 1 172 ? -13.680 19.419 0.324 1.00 78.88 172 TYR A N 1
ATOM 1451 C CA . TYR A 1 172 ? -13.705 18.770 1.641 1.00 78.88 172 TYR A CA 1
ATOM 1452 C C . TYR A 1 172 ? -13.566 19.776 2.798 1.00 78.88 172 TYR A C 1
ATOM 1454 O O . TYR A 1 172 ? -14.118 19.554 3.874 1.00 78.88 172 TYR A O 1
ATOM 1462 N N . LYS A 1 173 ? -12.823 20.871 2.593 1.00 74.62 173 LYS A N 1
ATOM 1463 C CA . LYS A 1 173 ? -12.590 21.893 3.624 1.00 74.62 173 LYS A CA 1
ATOM 1464 C C . LYS A 1 173 ? -13.759 22.860 3.752 1.00 74.62 173 LYS A C 1
ATOM 1466 O O . LYS A 1 173 ? -14.212 23.102 4.866 1.00 74.62 173 LYS A O 1
ATOM 1471 N N . ASP A 1 174 ? -14.227 23.381 2.621 1.00 74.81 174 ASP A N 1
ATOM 1472 C CA . ASP A 1 174 ? -15.145 24.523 2.602 1.00 74.81 174 ASP A CA 1
ATOM 1473 C C . ASP A 1 174 ? -16.593 24.118 2.287 1.00 74.81 174 ASP A C 1
ATOM 1475 O O . ASP A 1 174 ? -17.482 24.962 2.307 1.00 74.81 174 ASP A O 1
ATOM 1479 N N . LEU A 1 175 ? -16.849 22.835 1.986 1.00 68.88 175 LEU A N 1
ATOM 1480 C CA . LEU A 1 175 ? -18.149 22.299 1.542 1.00 68.88 175 LEU A CA 1
ATOM 1481 C C . LEU A 1 175 ? -18.735 23.038 0.320 1.00 68.88 175 LEU A C 1
ATOM 1483 O O . LEU A 1 175 ? -19.928 22.941 0.029 1.00 68.88 175 LEU A O 1
ATOM 1487 N N . HIS A 1 176 ? -17.884 23.747 -0.422 1.00 66.88 176 HIS A N 1
ATOM 1488 C CA . HIS A 1 176 ? -18.229 24.522 -1.605 1.00 66.88 176 HIS A CA 1
ATOM 1489 C C . HIS A 1 176 ? -17.556 23.941 -2.855 1.00 66.88 176 HIS A C 1
ATOM 1491 O O . HIS A 1 176 ? -16.439 23.433 -2.799 1.00 66.88 176 HIS A O 1
ATOM 1497 N N . GLY A 1 177 ? -18.238 24.048 -3.999 1.00 73.94 177 GLY A N 1
ATOM 1498 C CA . GLY A 1 177 ? -17.752 23.569 -5.296 1.00 73.94 177 GLY A CA 1
ATOM 1499 C C . GLY A 1 177 ? -18.357 22.228 -5.725 1.00 73.94 177 GLY A C 1
ATOM 1500 O O . GLY A 1 177 ? -18.480 21.294 -4.937 1.00 73.94 177 GLY A O 1
ATOM 1501 N N . GLU A 1 178 ? -18.737 22.144 -7.002 1.00 86.12 178 GLU A N 1
ATOM 1502 C CA . GLU A 1 178 ? -19.291 20.936 -7.622 1.00 86.12 178 GLU A CA 1
ATOM 1503 C C . GLU A 1 178 ? -18.172 20.109 -8.273 1.00 86.12 178 GLU A C 1
ATOM 1505 O O . GLU A 1 178 ? -17.482 20.567 -9.193 1.00 86.12 178 GLU A O 1
ATOM 1510 N N . THR A 1 179 ? -18.010 18.879 -7.795 1.00 92.06 179 THR A N 1
ATOM 1511 C CA . THR A 1 179 ? -16.913 17.957 -8.137 1.00 92.06 179 THR A CA 1
ATOM 1512 C C . THR A 1 179 ? -17.414 16.597 -8.634 1.00 92.06 179 THR A C 1
ATOM 1514 O O . THR A 1 179 ? -16.620 15.844 -9.200 1.00 92.06 179 THR A O 1
ATOM 1517 N N . LYS A 1 180 ? -18.725 16.292 -8.550 1.00 92.50 180 LYS A N 1
ATOM 1518 C CA . LYS A 1 180 ? -19.310 15.078 -9.154 1.00 92.50 180 LYS A CA 1
ATOM 1519 C C . LYS A 1 180 ? -19.146 15.057 -10.671 1.00 92.50 180 LYS A C 1
ATOM 1521 O O . LYS A 1 180 ? -19.039 13.983 -11.258 1.00 92.50 180 LYS A O 1
ATOM 1526 N N . LYS A 1 181 ? -19.033 16.230 -11.307 1.00 93.38 181 LYS A N 1
ATOM 1527 C CA . LYS A 1 181 ? -18.706 16.372 -12.739 1.00 93.38 181 LYS A CA 1
ATOM 1528 C C . LYS A 1 181 ? -17.443 15.592 -13.155 1.00 93.38 181 LYS A C 1
ATOM 1530 O O . LYS A 1 181 ? -17.352 15.157 -14.299 1.00 93.38 181 LYS A O 1
ATOM 1535 N N . HIS A 1 182 ? -16.510 15.359 -12.225 1.00 95.50 182 HIS A N 1
ATOM 1536 C CA . HIS A 1 182 ? -15.254 14.643 -12.475 1.00 95.50 182 HIS A CA 1
ATOM 1537 C C . HIS A 1 182 ? -15.380 13.119 -12.387 1.00 95.50 182 HIS A C 1
ATOM 1539 O O . HIS A 1 182 ? -14.493 12.418 -12.871 1.00 95.50 182 HIS A O 1
ATOM 1545 N N . ILE A 1 183 ? -16.473 12.584 -11.821 1.00 96.75 183 ILE A N 1
ATOM 1546 C CA . ILE A 1 183 ? -16.662 11.136 -11.614 1.00 96.75 183 ILE A CA 1
ATOM 1547 C C . ILE A 1 183 ? -16.517 10.376 -12.931 1.00 96.75 183 ILE A C 1
ATOM 1549 O O . ILE A 1 183 ? -15.827 9.361 -12.974 1.00 96.75 183 ILE A O 1
ATOM 1553 N N . LYS A 1 184 ? -17.118 10.875 -14.020 1.00 97.06 184 LYS A N 1
ATOM 1554 C CA . LYS A 1 184 ? -17.058 10.213 -15.330 1.00 97.06 184 LYS A CA 1
ATOM 1555 C C . LYS A 1 184 ? -15.621 10.108 -15.857 1.00 97.06 184 LYS A C 1
ATOM 1557 O O . LYS A 1 184 ? -15.232 9.024 -16.283 1.00 97.06 184 LYS A O 1
ATOM 1562 N N . SER A 1 185 ? -14.854 11.203 -15.805 1.00 97.44 185 SER A N 1
ATOM 1563 C CA . SER A 1 185 ? -13.454 11.225 -16.266 1.00 97.44 185 SER A CA 1
ATOM 1564 C C . SER A 1 185 ? -12.594 10.292 -15.408 1.00 97.44 185 SER A C 1
ATOM 1566 O O . SER A 1 185 ? -11.995 9.354 -15.922 1.00 97.44 185 SER A O 1
ATOM 1568 N N . LEU A 1 186 ? -12.666 10.429 -14.080 1.00 98.38 186 LEU A N 1
ATOM 1569 C CA . LEU A 1 186 ? -11.918 9.587 -13.140 1.00 98.38 186 LEU A CA 1
ATOM 1570 C C . LEU A 1 186 ? -12.261 8.092 -13.259 1.00 98.38 186 LEU A C 1
ATOM 1572 O O . LEU A 1 186 ? -11.376 7.245 -13.151 1.00 98.38 186 LEU A O 1
ATOM 1576 N N . THR A 1 187 ? -13.529 7.755 -13.504 1.00 98.44 187 THR A N 1
ATOM 1577 C CA . THR A 1 187 ? -13.966 6.367 -13.731 1.00 98.44 187 THR A CA 1
ATOM 1578 C C . THR A 1 187 ? -13.363 5.806 -15.012 1.00 98.44 187 THR A C 1
ATOM 1580 O O . THR A 1 187 ? -12.883 4.673 -15.011 1.00 98.44 187 THR A O 1
ATOM 1583 N N . ALA A 1 188 ? -13.376 6.588 -16.097 1.00 98.31 188 ALA A N 1
ATOM 1584 C CA . ALA A 1 188 ? -12.770 6.186 -17.360 1.00 98.31 188 ALA A CA 1
ATOM 1585 C C . ALA A 1 188 ? -11.263 5.964 -17.191 1.00 98.31 188 ALA A C 1
ATOM 1587 O O . ALA A 1 188 ? -10.766 4.913 -17.576 1.00 98.31 188 ALA A O 1
ATOM 1588 N N . THR A 1 189 ? -10.565 6.886 -16.521 1.00 98.38 189 THR A N 1
ATOM 1589 C CA . THR A 1 189 ? -9.140 6.744 -16.200 1.00 98.38 189 THR A CA 1
ATOM 1590 C C . THR A 1 189 ? -8.854 5.493 -15.380 1.00 98.38 189 THR A C 1
ATOM 1592 O O . THR A 1 189 ? -7.919 4.770 -15.688 1.00 98.38 189 THR A O 1
ATOM 1595 N N . PHE A 1 190 ? -9.634 5.212 -14.334 1.00 98.50 190 PHE A N 1
ATOM 1596 C CA . PHE A 1 190 ? -9.409 4.042 -13.480 1.00 98.50 190 PHE A CA 1
ATOM 1597 C C . PHE A 1 190 ? -9.572 2.713 -14.240 1.00 98.50 190 PHE A C 1
ATOM 1599 O O . PHE A 1 190 ? -8.784 1.780 -14.047 1.00 98.50 190 PHE A O 1
ATOM 1606 N N . LYS A 1 191 ? -10.579 2.639 -15.118 1.00 97.94 191 LYS A N 1
ATOM 1607 C CA . LYS A 1 191 ? -10.944 1.426 -15.865 1.00 97.94 191 LYS A CA 1
ATOM 1608 C C . LYS A 1 191 ? -10.128 1.192 -17.138 1.00 97.94 191 LYS A C 1
ATOM 1610 O O . LYS A 1 191 ? -10.271 0.132 -17.733 1.00 97.94 191 LYS A O 1
ATOM 1615 N N . ASP A 1 192 ? -9.305 2.146 -17.549 1.00 97.62 192 ASP A N 1
ATOM 1616 C CA . ASP A 1 192 ? -8.489 2.044 -18.756 1.00 97.62 192 ASP A CA 1
ATOM 1617 C C . ASP A 1 192 ? -7.298 1.101 -18.543 1.00 97.62 192 ASP A C 1
ATOM 1619 O O . ASP A 1 192 ? -6.329 1.455 -17.877 1.00 97.62 192 ASP A O 1
ATOM 1623 N N . ASP A 1 193 ? -7.365 -0.110 -19.090 1.00 95.00 193 ASP A N 1
ATOM 1624 C CA . ASP A 1 193 ? -6.308 -1.117 -18.987 1.00 95.00 193 ASP A CA 1
ATOM 1625 C C . ASP A 1 193 ? -5.059 -0.801 -19.822 1.00 95.00 193 ASP A C 1
ATOM 1627 O O . ASP A 1 193 ? -3.992 -1.343 -19.537 1.00 95.00 193 ASP A O 1
ATOM 1631 N N . MET A 1 194 ? -5.163 0.139 -20.764 1.00 95.38 194 MET A N 1
ATOM 1632 C CA . MET A 1 194 ? -4.062 0.621 -21.599 1.00 95.38 194 MET A CA 1
ATOM 1633 C C . MET A 1 194 ? -3.308 1.809 -20.984 1.00 95.38 194 MET A C 1
ATOM 1635 O O . MET A 1 194 ? -2.356 2.310 -21.587 1.00 95.38 194 MET A O 1
ATOM 1639 N N . LEU A 1 195 ? -3.741 2.303 -19.821 1.00 97.19 195 LEU A N 1
ATOM 1640 C CA . LEU A 1 195 ? -3.083 3.384 -19.090 1.00 97.19 195 LEU A CA 1
ATOM 1641 C C . LEU A 1 195 ? -2.186 2.840 -17.972 1.00 97.19 195 LEU A C 1
ATOM 1643 O O . LEU A 1 195 ? -2.456 1.790 -17.383 1.00 97.19 195 LEU A O 1
ATOM 1647 N N . ASP A 1 196 ? -1.152 3.604 -17.622 1.00 96.88 196 ASP A N 1
ATOM 1648 C CA . ASP A 1 196 ? -0.265 3.275 -16.513 1.00 96.88 196 ASP A CA 1
ATOM 1649 C C . ASP A 1 196 ? -1.016 3.100 -15.186 1.00 96.88 196 ASP A C 1
ATOM 1651 O O . ASP A 1 196 ? -1.931 3.854 -14.824 1.00 96.88 196 ASP A O 1
ATOM 1655 N N . GLY A 1 197 ? -0.591 2.097 -14.419 1.00 97.19 197 GLY A N 1
ATOM 1656 C CA . GLY A 1 197 ? -1.269 1.738 -13.177 1.00 97.19 197 GLY A CA 1
ATOM 1657 C C . GLY A 1 197 ? -1.254 2.829 -12.106 1.00 97.19 197 GLY A C 1
ATOM 1658 O O . GLY A 1 197 ? -2.203 2.918 -11.324 1.00 97.19 197 GLY A O 1
ATOM 1659 N N . TYR A 1 198 ? -0.247 3.705 -12.079 1.00 97.81 198 TYR A N 1
ATOM 1660 C CA . TYR A 1 198 ? -0.181 4.772 -11.086 1.00 97.81 198 TYR A CA 1
ATOM 1661 C C . TYR A 1 198 ? -1.254 5.844 -11.314 1.00 97.81 198 TYR A C 1
ATOM 1663 O O . TYR A 1 198 ? -1.896 6.281 -10.355 1.00 97.81 198 TYR A O 1
ATOM 1671 N N . ASN A 1 199 ? -1.511 6.248 -12.561 1.00 98.44 199 ASN A N 1
ATOM 1672 C CA . ASN A 1 199 ? -2.627 7.135 -12.892 1.00 98.44 199 ASN A CA 1
ATOM 1673 C C . ASN A 1 199 ? -3.985 6.498 -12.588 1.00 98.44 199 ASN A C 1
ATOM 1675 O O . ASN A 1 199 ? -4.822 7.144 -11.948 1.00 98.44 199 ASN A O 1
ATOM 1679 N N . ARG A 1 200 ? -4.175 5.222 -12.940 1.00 98.38 200 ARG A N 1
ATOM 1680 C CA . ARG A 1 200 ? -5.395 4.468 -12.600 1.00 98.38 200 ARG A CA 1
ATOM 1681 C C . ARG A 1 200 ? -5.639 4.449 -11.090 1.00 98.38 200 ARG A C 1
ATOM 1683 O O . ARG A 1 200 ? -6.726 4.798 -10.626 1.00 98.38 200 ARG A O 1
ATOM 1690 N N . PHE A 1 201 ? -4.607 4.134 -10.306 1.00 98.25 201 PHE A N 1
ATOM 1691 C CA . PHE A 1 201 ? -4.673 4.139 -8.844 1.00 98.25 201 PHE A CA 1
ATOM 1692 C C . PHE A 1 201 ? -4.975 5.534 -8.281 1.00 98.25 201 PHE A C 1
ATOM 1694 O O . PHE A 1 201 ? -5.836 5.683 -7.412 1.00 98.25 201 PHE A O 1
ATOM 1701 N N . LYS A 1 202 ? -4.325 6.590 -8.792 1.00 98.00 202 LYS A N 1
ATOM 1702 C CA . LYS A 1 202 ? -4.621 7.965 -8.367 1.00 98.00 202 LYS A CA 1
ATOM 1703 C C . LYS A 1 202 ? -6.077 8.328 -8.638 1.00 98.00 202 LYS A C 1
ATOM 1705 O O . LYS A 1 202 ? -6.683 8.944 -7.761 1.00 98.00 202 LYS A O 1
ATOM 1710 N N . ALA A 1 203 ? -6.628 7.954 -9.792 1.00 98.44 203 ALA A N 1
ATOM 1711 C CA . ALA A 1 203 ? -8.022 8.216 -10.126 1.00 98.44 203 ALA A CA 1
ATOM 1712 C C . ALA A 1 203 ? -8.982 7.535 -9.138 1.00 98.44 203 ALA A C 1
ATOM 1714 O O . ALA A 1 203 ? -9.871 8.200 -8.602 1.00 98.44 203 ALA A O 1
ATOM 1715 N N . PHE A 1 204 ? -8.732 6.265 -8.797 1.00 98.25 204 PHE A N 1
ATOM 1716 C CA . PHE A 1 204 ? -9.486 5.544 -7.766 1.00 98.25 204 PHE A CA 1
ATOM 1717 C C . PHE A 1 204 ? -9.470 6.262 -6.412 1.00 98.25 204 PHE A C 1
ATOM 1719 O O . PHE A 1 204 ? -10.522 6.491 -5.817 1.00 98.25 204 PHE A O 1
ATOM 1726 N N . VAL A 1 205 ? -8.298 6.720 -5.960 1.00 97.19 205 VAL A N 1
ATOM 1727 C CA . VAL A 1 205 ? -8.189 7.500 -4.717 1.00 97.19 205 VAL A CA 1
ATOM 1728 C C . VAL A 1 205 ? -9.075 8.751 -4.767 1.00 97.19 205 VAL A C 1
ATOM 1730 O O . VAL A 1 205 ? -9.741 9.064 -3.785 1.00 97.19 205 VAL A O 1
ATOM 1733 N N . ARG A 1 206 ? -9.152 9.463 -5.899 1.00 97.25 206 ARG A N 1
ATOM 1734 C CA . ARG A 1 206 ? -10.003 10.667 -6.012 1.00 97.25 206 ARG A CA 1
ATOM 1735 C C . ARG A 1 206 ? -11.491 10.323 -6.010 1.00 97.25 206 ARG A C 1
ATOM 1737 O O . ARG A 1 206 ? -12.261 11.063 -5.404 1.00 97.25 206 ARG A O 1
ATOM 1744 N N . LEU A 1 207 ? -11.888 9.206 -6.620 1.00 97.56 207 LEU A N 1
ATOM 1745 C CA . LEU A 1 207 ? -13.263 8.701 -6.536 1.00 97.56 207 LEU A CA 1
ATOM 1746 C C . LEU A 1 207 ? -13.658 8.411 -5.084 1.00 97.56 207 LEU A C 1
ATOM 1748 O O . LEU A 1 207 ? -14.754 8.794 -4.676 1.00 97.56 207 LEU A O 1
ATOM 1752 N N . ILE A 1 208 ? -12.748 7.829 -4.290 1.00 96.12 208 ILE A N 1
ATOM 1753 C CA . ILE A 1 208 ? -12.950 7.643 -2.846 1.00 96.12 208 ILE A CA 1
ATOM 1754 C C . ILE A 1 208 ? -13.230 8.993 -2.178 1.00 96.12 208 ILE A C 1
ATOM 1756 O O . ILE A 1 208 ? -14.269 9.145 -1.539 1.00 96.12 208 ILE A O 1
ATOM 1760 N N . PHE A 1 209 ? -12.361 9.993 -2.360 1.00 93.94 209 PHE A N 1
ATOM 1761 C CA . PHE A 1 209 ? -12.571 11.322 -1.769 1.00 93.94 209 PHE A CA 1
ATOM 1762 C C . PHE A 1 209 ? -13.926 11.930 -2.151 1.00 93.94 209 PHE A C 1
ATOM 1764 O O . PHE A 1 209 ? -14.637 12.410 -1.273 1.00 93.94 209 PHE A O 1
ATOM 1771 N N . ILE A 1 210 ? -14.320 11.869 -3.428 1.00 94.69 210 ILE A N 1
ATOM 1772 C CA . ILE A 1 210 ? -15.630 12.364 -3.877 1.00 94.69 210 ILE A CA 1
ATOM 1773 C C . ILE A 1 210 ? -16.763 11.635 -3.144 1.00 94.69 210 ILE A C 1
ATOM 1775 O O . ILE A 1 210 ? -17.652 12.288 -2.596 1.00 94.69 210 ILE A O 1
ATOM 1779 N N . GLY A 1 211 ? -16.730 10.301 -3.081 1.00 93.75 211 GLY A N 1
ATOM 1780 C CA . GLY A 1 211 ? -17.770 9.533 -2.394 1.00 93.75 211 GLY A CA 1
ATOM 1781 C C . GLY A 1 211 ? -17.878 9.878 -0.910 1.00 93.75 211 GLY A C 1
ATOM 1782 O O . GLY A 1 211 ? -18.982 10.061 -0.403 1.00 93.75 211 GLY A O 1
ATOM 1783 N N . PHE A 1 212 ? -16.752 10.087 -0.222 1.00 90.56 212 PHE A N 1
ATOM 1784 C CA . PHE A 1 212 ? -16.761 10.528 1.175 1.00 90.56 212 PHE A CA 1
ATOM 1785 C C . PHE A 1 212 ? -17.238 11.975 1.358 1.00 90.56 212 PHE A C 1
ATOM 1787 O O . PHE A 1 212 ? -17.977 12.234 2.310 1.00 90.56 212 PHE A O 1
ATOM 1794 N N . ASN A 1 213 ? -16.877 12.895 0.458 1.00 90.50 213 ASN A N 1
ATOM 1795 C CA . ASN A 1 213 ? -17.318 14.293 0.510 1.00 90.50 213 ASN A CA 1
ATOM 1796 C C . ASN A 1 213 ? -18.845 14.406 0.385 1.00 90.50 213 ASN A C 1
ATOM 1798 O O . ASN A 1 213 ? -19.476 15.101 1.179 1.00 90.50 213 ASN A O 1
ATOM 1802 N N . TYR A 1 214 ? -19.446 13.696 -0.577 1.00 90.38 214 TYR A N 1
ATOM 1803 C CA . TYR A 1 214 ? -20.899 13.723 -0.800 1.00 90.38 214 TYR A CA 1
ATOM 1804 C C . TYR A 1 214 ? -21.678 12.692 0.016 1.00 90.38 214 TYR A C 1
ATOM 1806 O O . TYR A 1 214 ? -22.906 12.707 -0.021 1.00 90.38 214 TYR A O 1
ATOM 1814 N N . ARG A 1 215 ? -20.986 11.798 0.735 1.00 90.94 215 ARG A N 1
ATOM 1815 C CA . ARG A 1 215 ? -21.578 10.614 1.381 1.00 90.94 215 ARG A CA 1
ATOM 1816 C C . ARG A 1 215 ? -22.373 9.744 0.401 1.00 90.94 215 ARG A C 1
ATOM 1818 O O . ARG A 1 215 ? -23.395 9.168 0.758 1.00 90.94 215 ARG A O 1
ATOM 1825 N N . ASP A 1 216 ? -21.895 9.683 -0.834 1.00 91.38 216 ASP A N 1
ATOM 1826 C CA . ASP A 1 216 ? -22.491 8.938 -1.935 1.00 91.38 216 ASP A CA 1
ATOM 1827 C C . ASP A 1 216 ? -21.640 7.684 -2.156 1.00 91.38 216 ASP A C 1
ATOM 1829 O O . ASP A 1 216 ? -20.581 7.727 -2.784 1.00 91.38 216 ASP A O 1
ATOM 1833 N N . PHE A 1 217 ? -22.041 6.588 -1.512 1.00 93.06 217 PHE A N 1
ATOM 1834 C CA . PHE A 1 217 ? -21.261 5.347 -1.471 1.00 93.06 217 PHE A CA 1
ATOM 1835 C C . PHE A 1 217 ? -21.726 4.320 -2.508 1.00 93.06 217 PHE A C 1
ATOM 1837 O O . PHE A 1 217 ? -20.958 3.421 -2.856 1.00 93.06 217 PHE A O 1
ATOM 1844 N N . ASP A 1 218 ? -22.932 4.485 -3.054 1.00 91.62 218 ASP A N 1
ATOM 1845 C CA . ASP A 1 218 ? -23.524 3.555 -4.018 1.00 91.62 218 ASP A CA 1
ATOM 1846 C C . ASP A 1 218 ? -22.734 3.537 -5.329 1.00 91.62 218 ASP A C 1
ATOM 1848 O O . ASP A 1 218 ? -22.388 2.468 -5.833 1.00 91.62 218 ASP A O 1
ATOM 1852 N N . PHE A 1 219 ? -22.349 4.711 -5.852 1.00 93.50 219 PHE A N 1
ATOM 1853 C CA . PHE A 1 219 ? -21.490 4.760 -7.043 1.00 93.50 219 PHE A CA 1
ATOM 1854 C C . PHE A 1 219 ? -20.073 4.254 -6.750 1.00 93.50 219 PHE A C 1
ATOM 1856 O O . PHE A 1 219 ? -19.379 3.784 -7.652 1.00 93.50 219 PHE A O 1
ATOM 1863 N N . LEU A 1 220 ? -19.613 4.382 -5.504 1.00 94.75 220 LEU A N 1
ATOM 1864 C CA . LEU A 1 220 ? -18.244 4.073 -5.114 1.00 94.75 220 LEU A CA 1
ATOM 1865 C C . LEU A 1 220 ? -18.032 2.562 -4.947 1.00 94.75 220 LEU A C 1
ATOM 1867 O O . LEU A 1 220 ? -16.957 2.061 -5.279 1.00 94.75 220 LEU A O 1
ATOM 1871 N N . LYS A 1 221 ? -19.054 1.818 -4.506 1.00 94.62 221 LYS A N 1
ATOM 1872 C CA . LYS A 1 221 ? -18.966 0.372 -4.259 1.00 94.62 221 LYS A CA 1
ATOM 1873 C C . LYS A 1 221 ? -18.440 -0.432 -5.467 1.00 94.62 221 LYS A C 1
ATOM 1875 O O . LYS A 1 221 ? -17.443 -1.126 -5.275 1.00 94.62 221 LYS A O 1
ATOM 1880 N N . PRO A 1 222 ? -18.968 -0.290 -6.703 1.00 96.31 222 PRO A N 1
ATOM 1881 C CA . PRO A 1 222 ? -18.439 -1.010 -7.867 1.00 96.31 222 PRO A CA 1
ATOM 1882 C C . PRO A 1 222 ? -16.962 -0.729 -8.172 1.00 96.31 222 PRO A C 1
ATOM 1884 O O . PRO A 1 222 ? -16.283 -1.562 -8.763 1.00 96.31 222 PRO A O 1
ATOM 1887 N N . HIS A 1 223 ? -16.450 0.448 -7.795 1.00 97.94 223 HIS A N 1
ATOM 1888 C CA . HIS A 1 223 ? -15.043 0.795 -8.003 1.00 97.94 223 HIS A CA 1
ATOM 1889 C C . HIS A 1 223 ? -14.133 0.054 -7.032 1.00 97.94 223 HIS A C 1
ATOM 1891 O O . HIS A 1 223 ? -13.059 -0.392 -7.423 1.00 97.94 223 HIS A O 1
ATOM 1897 N N . PHE A 1 224 ? -14.562 -0.090 -5.779 1.00 97.62 224 PHE A N 1
ATOM 1898 C CA . PHE A 1 224 ? -13.845 -0.926 -4.827 1.00 97.62 224 PHE A CA 1
ATOM 1899 C C . PHE A 1 224 ? -13.920 -2.401 -5.198 1.00 97.62 224 PHE A C 1
ATOM 1901 O O . PHE A 1 224 ? -12.906 -3.068 -5.073 1.00 97.62 224 PHE A O 1
ATOM 1908 N N . ASP A 1 225 ? -15.079 -2.893 -5.645 1.00 97.12 225 ASP A N 1
ATOM 1909 C CA . ASP A 1 225 ? -15.237 -4.298 -6.037 1.00 97.12 225 ASP A CA 1
ATOM 1910 C C . ASP A 1 225 ? -14.271 -4.629 -7.197 1.00 97.12 225 ASP A C 1
ATOM 1912 O O . ASP A 1 225 ? -13.511 -5.588 -7.118 1.00 97.12 225 ASP A O 1
ATOM 1916 N N . LEU A 1 226 ? -14.174 -3.746 -8.201 1.00 97.88 226 LEU A N 1
ATOM 1917 C CA . LEU A 1 226 ? -13.175 -3.870 -9.268 1.00 97.88 226 LEU A CA 1
ATOM 1918 C C . LEU A 1 226 ? -11.729 -3.778 -8.746 1.00 97.88 226 LEU A C 1
ATOM 1920 O O . LEU A 1 226 ? -10.857 -4.520 -9.190 1.00 97.88 226 LEU A O 1
ATOM 1924 N N . PHE A 1 227 ? -11.440 -2.856 -7.824 1.00 98.06 227 PHE A N 1
ATOM 1925 C CA . PHE A 1 227 ? -10.087 -2.717 -7.284 1.00 98.06 227 PHE A CA 1
ATOM 1926 C C . PHE A 1 227 ? -9.665 -3.922 -6.427 1.00 98.06 227 PHE A C 1
ATOM 1928 O O . PHE A 1 227 ? -8.497 -4.300 -6.455 1.00 98.06 227 PHE A O 1
ATOM 1935 N N . ASP A 1 228 ? -10.604 -4.539 -5.707 1.00 98.12 228 ASP A N 1
ATOM 1936 C CA . ASP A 1 228 ? -10.404 -5.783 -4.960 1.00 98.12 228 ASP A CA 1
ATOM 1937 C C . ASP A 1 228 ? -9.983 -6.913 -5.909 1.00 98.12 228 ASP A C 1
ATOM 1939 O O . ASP A 1 228 ? -8.919 -7.502 -5.722 1.00 98.12 228 ASP A O 1
ATOM 1943 N N . GLU A 1 229 ? -10.728 -7.125 -7.002 1.00 97.56 229 GLU A N 1
ATOM 1944 C CA . GLU A 1 229 ? -10.389 -8.104 -8.047 1.00 97.56 229 GLU A CA 1
ATOM 1945 C C . GLU A 1 229 ? -8.988 -7.858 -8.631 1.00 97.56 229 GLU A C 1
ATOM 1947 O O . GLU A 1 229 ? -8.178 -8.782 -8.771 1.00 97.56 229 GLU A O 1
ATOM 1952 N N . MET A 1 230 ? -8.660 -6.594 -8.918 1.00 97.44 230 MET A N 1
ATOM 1953 C CA . MET A 1 230 ? -7.336 -6.208 -9.406 1.00 97.44 230 MET A CA 1
ATOM 1954 C C . MET A 1 230 ? -6.243 -6.566 -8.387 1.00 97.44 230 MET A C 1
ATOM 1956 O O . MET A 1 230 ? -5.261 -7.217 -8.748 1.00 97.44 230 MET A O 1
ATOM 1960 N N . LEU A 1 231 ? -6.415 -6.223 -7.109 1.00 97.50 231 LEU A N 1
ATOM 1961 C CA . LEU A 1 231 ? -5.449 -6.553 -6.057 1.00 97.50 231 LEU A CA 1
ATOM 1962 C C . LEU A 1 231 ? -5.304 -8.066 -5.845 1.00 97.50 231 LEU A C 1
ATOM 1964 O O . LEU A 1 231 ? -4.186 -8.536 -5.628 1.00 97.50 231 LEU A O 1
ATOM 1968 N N . GLN A 1 232 ? -6.395 -8.835 -5.932 1.00 97.06 232 GLN A N 1
ATOM 1969 C CA . GLN A 1 232 ? -6.362 -10.298 -5.819 1.00 97.06 232 GLN A CA 1
ATOM 1970 C C . GLN A 1 232 ? -5.541 -10.941 -6.944 1.00 97.06 232 GLN A C 1
ATOM 1972 O O . GLN A 1 232 ? -4.841 -11.921 -6.700 1.00 97.06 232 GLN A O 1
ATOM 1977 N N . SER A 1 233 ? -5.567 -10.357 -8.147 1.00 96.56 233 SER A N 1
ATOM 1978 C CA . SER A 1 233 ? -4.737 -10.792 -9.282 1.00 96.56 233 SER A CA 1
ATOM 1979 C C . SER A 1 233 ? -3.252 -10.408 -9.159 1.00 96.56 233 SER A C 1
ATOM 1981 O O . SER A 1 233 ? -2.438 -10.790 -10.000 1.00 96.56 233 SER A O 1
ATOM 1983 N N . GLY A 1 234 ? -2.878 -9.648 -8.123 1.00 96.19 234 GLY A N 1
ATOM 1984 C CA . GLY A 1 234 ? -1.529 -9.109 -7.930 1.00 96.19 234 GLY A CA 1
ATOM 1985 C C . GLY A 1 234 ? -1.267 -7.790 -8.665 1.00 96.19 234 GLY A C 1
ATOM 1986 O O . GLY A 1 234 ? -0.155 -7.259 -8.592 1.00 96.19 234 GLY A O 1
ATOM 1987 N N . TRP A 1 235 ? -2.265 -7.224 -9.352 1.00 96.00 235 TRP A N 1
ATOM 1988 C CA . TRP A 1 235 ? -2.120 -5.943 -10.040 1.00 96.00 235 TRP A CA 1
ATOM 1989 C C . TRP A 1 235 ? -1.840 -4.815 -9.046 1.00 96.00 235 TRP A C 1
ATOM 1991 O O . TRP A 1 235 ? -2.536 -4.660 -8.042 1.00 96.00 235 TRP A O 1
ATOM 2001 N N . GLY A 1 236 ? -0.823 -4.000 -9.338 1.00 93.62 236 GLY A N 1
ATOM 2002 C CA . GLY A 1 236 ? -0.498 -2.823 -8.529 1.00 93.62 236 GLY A CA 1
ATOM 2003 C C . GLY A 1 236 ? -0.140 -3.144 -7.075 1.00 93.62 236 GLY A C 1
ATOM 2004 O O . GLY A 1 236 ? -0.243 -2.268 -6.216 1.00 93.62 236 GLY A O 1
ATOM 2005 N N . TYR A 1 237 ? 0.239 -4.392 -6.781 1.00 97.50 237 TYR A N 1
ATOM 2006 C CA . TYR A 1 237 ? 0.504 -4.831 -5.422 1.00 97.50 237 TYR A CA 1
ATOM 2007 C C . TYR A 1 237 ? 1.670 -4.047 -4.817 1.00 97.50 237 TYR A C 1
ATOM 2009 O O . TYR A 1 237 ? 2.780 -4.013 -5.336 1.00 97.50 237 TYR A O 1
ATOM 2017 N N . SER A 1 238 ? 1.428 -3.463 -3.653 1.00 97.12 238 SER A N 1
ATOM 2018 C CA . SER A 1 238 ? 2.450 -3.263 -2.638 1.00 97.12 238 SER A CA 1
ATOM 2019 C C . SER A 1 238 ? 1.779 -3.379 -1.284 1.00 97.12 238 SER A C 1
ATOM 2021 O O . SER A 1 238 ? 0.584 -3.090 -1.133 1.00 97.12 238 SER A O 1
ATOM 2023 N N . LYS A 1 239 ? 2.546 -3.754 -0.260 1.00 95.56 239 LYS A N 1
ATOM 2024 C CA . LYS A 1 239 ? 1.988 -3.855 1.092 1.00 95.56 239 LYS A CA 1
ATOM 2025 C C . LYS A 1 239 ? 1.392 -2.517 1.554 1.00 95.56 239 LYS A C 1
ATOM 2027 O O . LYS A 1 239 ? 0.356 -2.500 2.206 1.00 95.56 239 LYS A O 1
ATOM 2032 N N . ARG A 1 240 ? 1.987 -1.384 1.160 1.00 95.94 240 ARG A N 1
ATOM 2033 C CA . ARG A 1 240 ? 1.460 -0.037 1.443 1.00 95.94 240 ARG A CA 1
ATOM 2034 C C . ARG A 1 240 ? 0.085 0.187 0.809 1.00 95.94 240 ARG A C 1
ATOM 2036 O O . ARG A 1 240 ? -0.822 0.634 1.509 1.00 95.94 240 ARG A O 1
ATOM 2043 N N . ILE A 1 241 ? -0.062 -0.099 -0.487 1.00 97.31 241 ILE A N 1
ATOM 2044 C CA . ILE A 1 241 ? -1.326 0.087 -1.219 1.00 97.31 241 ILE A CA 1
ATOM 2045 C C . ILE A 1 241 ? -2.419 -0.790 -0.608 1.00 97.31 241 ILE A C 1
ATOM 2047 O O . ILE A 1 241 ? -3.521 -0.310 -0.353 1.00 97.31 241 ILE A O 1
ATOM 2051 N N . LEU A 1 242 ? -2.091 -2.042 -0.293 1.00 97.50 242 LEU A N 1
ATOM 2052 C CA . LEU A 1 242 ? -3.044 -3.005 0.242 1.00 97.50 242 LEU A CA 1
ATOM 2053 C C . LEU A 1 242 ? -3.541 -2.638 1.655 1.00 97.50 242 LEU A C 1
ATOM 2055 O O . LEU A 1 242 ? -4.729 -2.745 1.944 1.00 97.50 242 LEU A O 1
ATOM 2059 N N . LEU A 1 243 ? -2.670 -2.128 2.533 1.00 97.62 243 LEU A N 1
ATOM 2060 C CA . LEU A 1 243 ? -3.086 -1.640 3.859 1.00 97.62 243 LEU A CA 1
ATOM 2061 C C . LEU A 1 243 ? -3.980 -0.397 3.763 1.00 97.62 243 LEU A C 1
ATOM 2063 O O . LEU A 1 243 ? -4.958 -0.274 4.503 1.00 97.62 243 LEU A O 1
ATOM 2067 N N . ASN A 1 244 ? -3.669 0.508 2.830 1.00 96.94 244 ASN A N 1
ATOM 2068 C CA . ASN A 1 244 ? -4.489 1.688 2.564 1.00 96.94 244 ASN A CA 1
ATOM 2069 C C . ASN A 1 244 ? -5.870 1.288 2.019 1.00 96.94 244 ASN A C 1
ATOM 2071 O O . ASN A 1 244 ? -6.890 1.805 2.475 1.00 96.94 244 ASN A O 1
ATOM 2075 N N . TYR A 1 245 ? -5.909 0.311 1.108 1.00 97.75 245 TYR A N 1
ATOM 2076 C CA . TYR A 1 245 ? -7.142 -0.300 0.620 1.00 97.75 245 TYR A CA 1
ATOM 2077 C C . TYR A 1 245 ? -8.010 -0.823 1.769 1.00 97.75 245 TYR A C 1
ATOM 2079 O O . TYR A 1 245 ? -9.167 -0.423 1.880 1.00 97.75 245 TYR A O 1
ATOM 2087 N N . TYR A 1 246 ? -7.444 -1.622 2.677 1.00 98.31 246 TYR A N 1
ATOM 2088 C CA . TYR A 1 246 ? -8.184 -2.146 3.825 1.00 98.31 246 TYR A CA 1
ATOM 2089 C C . TYR A 1 246 ? -8.723 -1.047 4.739 1.00 98.31 246 TYR A C 1
ATOM 2091 O O . TYR A 1 246 ? -9.877 -1.110 5.153 1.00 98.31 246 TYR A O 1
ATOM 2099 N N . SER A 1 247 ? -7.949 0.008 5.008 1.00 97.56 247 SER A N 1
ATOM 2100 C CA . SER A 1 247 ? -8.464 1.115 5.821 1.00 97.56 247 SER A CA 1
ATOM 2101 C C . SER A 1 247 ? -9.636 1.837 5.148 1.00 97.56 247 SER A C 1
ATOM 2103 O O . SER A 1 247 ? -10.619 2.177 5.806 1.00 97.56 247 SER A O 1
ATOM 2105 N N . ASN A 1 248 ? -9.575 2.028 3.829 1.00 97.06 248 ASN A N 1
ATOM 2106 C CA . ASN A 1 248 ? -10.688 2.606 3.079 1.00 97.06 248 ASN A CA 1
ATOM 2107 C C . ASN A 1 248 ? -11.897 1.664 3.015 1.00 97.06 248 ASN A C 1
ATOM 2109 O O . ASN A 1 248 ? -13.032 2.138 3.088 1.00 97.06 248 ASN A O 1
ATOM 2113 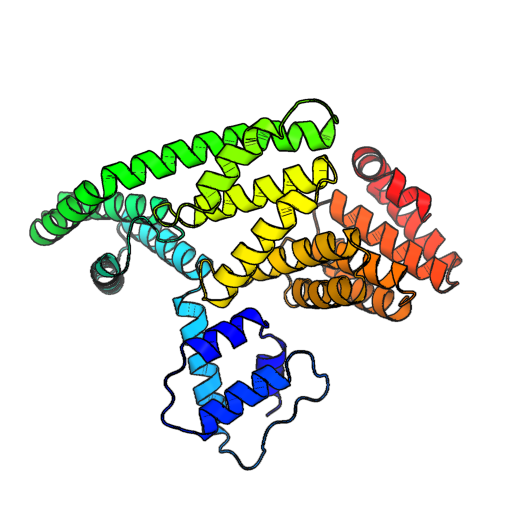N N . ARG A 1 249 ? -11.680 0.345 2.931 1.00 97.00 249 ARG A N 1
ATOM 2114 C CA . ARG A 1 249 ? -12.770 -0.632 2.995 1.00 97.00 249 ARG A CA 1
ATOM 2115 C C . ARG A 1 249 ? -13.449 -0.661 4.352 1.00 97.00 249 ARG A C 1
ATOM 2117 O O . ARG A 1 249 ? -14.675 -0.635 4.379 1.00 97.00 249 ARG A O 1
ATOM 2124 N N . LEU A 1 250 ? -12.691 -0.593 5.449 1.00 97.75 250 LEU A N 1
ATOM 2125 C CA . LEU A 1 250 ? -13.259 -0.401 6.787 1.00 97.75 250 LEU A CA 1
ATOM 2126 C C . LEU A 1 250 ? -14.213 0.790 6.798 1.00 97.75 250 LEU A C 1
ATOM 2128 O O . LEU A 1 250 ? -15.344 0.683 7.273 1.00 97.75 250 LEU A O 1
ATOM 2132 N N . LEU A 1 251 ? -13.762 1.935 6.274 1.00 96.12 251 LEU A N 1
ATOM 2133 C CA . LEU A 1 251 ? -14.575 3.145 6.276 1.00 96.12 251 LEU A CA 1
ATOM 2134 C C . LEU A 1 251 ? -15.846 2.969 5.447 1.00 96.12 251 LEU A C 1
ATOM 2136 O O . LEU A 1 251 ? -16.887 3.467 5.859 1.00 96.12 251 LEU A O 1
ATOM 2140 N N . LEU A 1 252 ? -15.780 2.266 4.317 1.00 95.69 252 LEU A N 1
ATOM 2141 C CA . LEU A 1 252 ? -16.946 1.996 3.484 1.00 95.69 252 LEU A CA 1
ATOM 2142 C C . LEU A 1 252 ? -17.948 1.059 4.179 1.00 95.69 252 LEU A C 1
ATOM 2144 O O . LEU A 1 252 ? -19.112 1.428 4.307 1.00 95.69 252 LEU A O 1
ATOM 2148 N N . HIS A 1 253 ? -17.502 -0.090 4.694 1.00 96.31 253 HIS A N 1
ATOM 2149 C CA . HIS A 1 253 ? -18.351 -1.036 5.433 1.00 96.31 253 HIS A CA 1
ATOM 2150 C C . HIS A 1 253 ? -19.012 -0.369 6.649 1.00 96.31 253 HIS A C 1
ATOM 2152 O O . HIS A 1 253 ? -20.211 -0.513 6.887 1.00 96.31 253 HIS A O 1
ATOM 2158 N N . SER A 1 254 ? -18.273 0.494 7.357 1.00 95.12 254 SER A N 1
ATOM 2159 C CA . SER A 1 254 ? -18.817 1.294 8.461 1.00 95.12 254 SER A CA 1
ATOM 2160 C C . SER A 1 254 ? -19.992 2.190 8.048 1.00 95.12 254 SER A C 1
ATOM 2162 O O . SER A 1 254 ? -20.866 2.473 8.867 1.00 95.12 254 SER A O 1
ATOM 2164 N N . ARG A 1 255 ? -20.029 2.660 6.793 1.00 93.19 255 ARG A N 1
ATOM 2165 C CA . ARG A 1 255 ? -21.116 3.508 6.275 1.00 93.19 255 ARG A CA 1
ATOM 2166 C C . ARG A 1 255 ? -22.364 2.716 5.916 1.00 93.19 255 ARG A C 1
ATOM 2168 O O . ARG A 1 255 ? -23.450 3.274 6.033 1.00 93.19 255 ARG A O 1
ATOM 2175 N N . PHE A 1 256 ? -22.212 1.443 5.566 1.00 93.19 256 PHE A N 1
ATOM 2176 C CA . PHE A 1 256 ? -23.321 0.514 5.348 1.00 93.19 256 PHE A CA 1
ATOM 2177 C C . PHE A 1 256 ? -23.795 -0.180 6.638 1.00 93.19 256 PHE A C 1
ATOM 2179 O O . PHE A 1 256 ? -24.759 -0.935 6.609 1.00 93.19 256 PHE A O 1
ATOM 2186 N N . GLY A 1 257 ? -23.164 0.102 7.786 1.00 92.94 257 GLY A N 1
ATOM 2187 C CA . GLY A 1 257 ? -23.495 -0.538 9.065 1.00 92.94 257 GLY A CA 1
ATOM 2188 C C . GLY A 1 257 ? -22.951 -1.965 9.198 1.00 92.94 257 GLY A C 1
ATOM 2189 O O . GLY A 1 257 ? -23.315 -2.678 10.128 1.00 92.94 257 GLY A O 1
ATOM 2190 N N . GLU A 1 258 ? -22.058 -2.373 8.298 1.00 96.12 258 GLU A N 1
ATOM 2191 C CA . GLU A 1 258 ? -21.428 -3.694 8.248 1.00 96.12 258 GLU A CA 1
ATOM 2192 C C . GLU A 1 258 ? -20.216 -3.712 9.195 1.00 96.12 258 GLU A C 1
ATOM 2194 O O . GLU A 1 258 ? -19.058 -3.709 8.778 1.00 96.12 258 GLU A O 1
ATOM 2199 N N . TYR A 1 259 ? -20.470 -3.621 10.503 1.00 94.75 259 TYR A N 1
ATOM 2200 C CA . TYR A 1 259 ? -19.408 -3.371 11.483 1.00 94.75 259 TYR A CA 1
ATOM 2201 C C . TYR A 1 259 ? -18.446 -4.544 11.697 1.00 94.75 259 TYR A C 1
ATOM 2203 O O . TYR A 1 259 ? -17.292 -4.301 12.044 1.00 94.75 259 TYR A O 1
ATOM 2211 N N . GLU A 1 260 ? -18.888 -5.784 11.480 1.00 94.69 260 GLU A N 1
ATOM 2212 C CA . GLU A 1 260 ? -18.019 -6.969 11.541 1.00 94.69 260 GLU A CA 1
ATOM 2213 C C . GLU A 1 260 ? -16.980 -6.939 10.412 1.00 94.69 260 GLU A C 1
ATOM 2215 O O . GLU A 1 260 ? -15.783 -7.074 10.664 1.00 94.69 260 GLU A O 1
ATOM 2220 N N . GLU A 1 261 ? -17.412 -6.629 9.187 1.00 96.25 261 GLU A N 1
ATOM 2221 C CA . GLU A 1 261 ? -16.502 -6.465 8.051 1.00 96.25 261 GLU A CA 1
ATOM 2222 C C . GLU A 1 261 ? -15.601 -5.243 8.217 1.00 96.25 261 GLU A C 1
ATOM 2224 O O . GLU A 1 261 ? -14.398 -5.292 7.946 1.00 96.25 261 GLU A O 1
ATOM 2229 N N . ALA A 1 262 ? -16.148 -4.138 8.731 1.00 97.94 262 ALA A N 1
ATOM 2230 C CA . ALA A 1 262 ? -15.350 -2.960 9.035 1.00 97.94 262 ALA A CA 1
ATOM 2231 C C . ALA A 1 262 ? -14.219 -3.291 10.023 1.00 97.94 262 ALA A C 1
ATOM 2233 O O . ALA A 1 262 ? -13.080 -2.866 9.828 1.00 97.94 262 ALA A O 1
ATOM 2234 N N . GLU A 1 263 ? -14.513 -4.078 11.055 1.00 97.44 263 GLU A N 1
ATOM 2235 C CA . GLU A 1 263 ? -13.532 -4.538 12.031 1.00 97.44 263 GLU A CA 1
ATOM 2236 C C . GLU A 1 263 ? -12.477 -5.456 11.396 1.00 97.44 263 GLU A C 1
ATOM 2238 O O . GLU A 1 263 ? -11.278 -5.216 11.573 1.00 97.44 263 GLU A O 1
ATOM 2243 N N . TYR A 1 264 ? -12.902 -6.441 10.595 1.00 96.44 264 TYR A N 1
ATOM 2244 C CA . TYR A 1 264 ? -12.012 -7.340 9.854 1.00 96.44 264 TYR A CA 1
ATOM 2245 C C . TYR A 1 264 ? -10.982 -6.561 9.024 1.00 96.44 264 TYR A C 1
ATOM 2247 O O . TYR A 1 264 ? -9.768 -6.724 9.198 1.00 96.44 264 TYR A O 1
ATOM 2255 N N . TYR A 1 265 ? -11.448 -5.639 8.179 1.00 97.94 265 TYR A N 1
ATOM 2256 C CA . TYR A 1 265 ? -10.571 -4.792 7.373 1.00 97.94 265 TYR A CA 1
ATOM 2257 C C . TYR A 1 265 ? -9.711 -3.844 8.222 1.00 97.94 265 TYR A C 1
ATOM 2259 O O . TYR A 1 265 ? -8.565 -3.546 7.868 1.00 97.94 265 TYR A O 1
ATOM 2267 N N . GLY A 1 266 ? -10.211 -3.407 9.378 1.00 97.69 266 GLY A N 1
ATOM 2268 C CA . GLY A 1 266 ? -9.446 -2.614 10.333 1.00 97.69 266 GLY A CA 1
ATOM 2269 C C . GLY A 1 266 ? -8.214 -3.333 10.850 1.00 97.69 266 GLY A C 1
ATOM 2270 O O . GLY A 1 266 ? -7.112 -2.787 10.747 1.00 97.69 266 GLY A O 1
ATOM 2271 N N . TYR A 1 267 ? -8.368 -4.570 11.324 1.00 96.94 267 TYR A N 1
ATOM 2272 C CA . TYR A 1 267 ? -7.237 -5.381 11.778 1.00 96.94 267 TYR A CA 1
ATOM 2273 C C . TYR A 1 267 ? -6.225 -5.634 10.664 1.00 96.94 267 TYR A C 1
ATOM 2275 O O . TYR A 1 267 ? -5.018 -5.568 10.906 1.00 96.94 267 TYR A O 1
ATOM 2283 N N . LEU A 1 268 ? -6.686 -5.862 9.431 1.00 96.88 268 LEU A N 1
ATOM 2284 C CA . LEU A 1 268 ? -5.784 -5.998 8.289 1.00 96.88 268 LEU A CA 1
ATOM 2285 C C . LEU A 1 268 ? -4.972 -4.719 8.046 1.00 96.88 268 LEU A C 1
ATOM 2287 O O . LEU A 1 268 ? -3.768 -4.809 7.806 1.00 96.88 268 LEU A O 1
ATOM 2291 N N . SER A 1 269 ? -5.596 -3.541 8.145 1.00 97.44 269 SER A N 1
ATOM 2292 C CA . SER A 1 269 ? -4.947 -2.250 7.871 1.00 97.44 269 SER A CA 1
ATOM 2293 C C . SER A 1 269 ? -3.831 -1.880 8.857 1.00 97.44 269 SER A C 1
ATOM 2295 O O . SER A 1 269 ? -2.885 -1.191 8.476 1.00 97.44 269 SER A O 1
ATOM 2297 N N . ILE A 1 270 ? -3.882 -2.377 10.099 1.00 96.19 270 ILE A N 1
ATOM 2298 C CA . ILE A 1 270 ? -2.878 -2.088 11.138 1.00 96.19 270 ILE A CA 1
ATOM 2299 C C . ILE A 1 270 ? -1.780 -3.155 11.255 1.00 96.19 270 ILE A C 1
ATOM 2301 O O . ILE A 1 270 ? -0.893 -3.031 12.094 1.00 96.19 270 ILE A O 1
ATOM 2305 N N . LYS A 1 271 ? -1.775 -4.196 10.409 1.00 93.31 271 LYS A N 1
ATOM 2306 C CA . LYS A 1 271 ? -0.775 -5.280 10.501 1.00 93.31 271 LYS A CA 1
ATOM 2307 C C . LYS A 1 271 ? 0.677 -4.818 10.352 1.00 93.31 271 LYS A C 1
ATOM 2309 O O . LYS A 1 271 ? 1.585 -5.520 10.796 1.00 93.31 271 LYS A O 1
ATOM 2314 N N . VAL A 1 272 ? 0.916 -3.678 9.703 1.00 92.06 272 VAL A N 1
ATOM 2315 C CA . VAL A 1 272 ? 2.257 -3.103 9.544 1.00 92.06 272 VAL A CA 1
ATOM 2316 C C . VAL A 1 272 ? 2.245 -1.621 9.868 1.00 92.06 272 VAL A C 1
ATOM 2318 O O . VAL A 1 272 ? 1.404 -0.861 9.393 1.00 92.06 272 VAL A O 1
ATOM 2321 N N . VAL A 1 273 ? 3.253 -1.206 10.628 1.00 91.81 273 VAL A N 1
ATOM 2322 C CA . VAL A 1 273 ? 3.504 0.195 10.945 1.00 91.81 273 VAL A CA 1
ATOM 2323 C C . VAL A 1 273 ? 4.103 0.906 9.729 1.00 91.81 273 VAL A C 1
ATOM 2325 O O . VAL A 1 273 ? 5.180 0.553 9.250 1.00 91.81 273 VAL A O 1
ATOM 2328 N N . ASN A 1 274 ? 3.412 1.934 9.248 1.00 91.00 274 ASN A N 1
ATOM 2329 C CA . ASN A 1 274 ? 3.863 2.866 8.217 1.00 91.00 274 ASN A CA 1
ATOM 2330 C C . ASN A 1 274 ? 3.426 4.302 8.578 1.00 91.00 274 ASN A C 1
ATOM 2332 O O . ASN A 1 274 ? 2.924 4.546 9.676 1.00 91.00 274 ASN A O 1
ATOM 2336 N N . GLN A 1 275 ? 3.617 5.259 7.667 1.00 89.75 275 GLN A N 1
ATOM 2337 C CA . GLN A 1 275 ? 3.269 6.668 7.894 1.00 89.75 275 GLN A CA 1
ATOM 2338 C C . GLN A 1 275 ? 1.776 6.894 8.208 1.00 89.75 275 GLN A C 1
ATOM 2340 O O . GLN A 1 275 ? 1.440 7.790 8.983 1.00 89.75 275 GLN A O 1
ATOM 2345 N N . ASP A 1 276 ? 0.895 6.062 7.655 1.00 93.00 276 ASP A N 1
ATOM 2346 C CA . ASP A 1 276 ? -0.558 6.157 7.813 1.00 93.00 276 ASP A CA 1
ATOM 2347 C C . ASP A 1 276 ? -1.093 5.290 8.966 1.00 93.00 276 ASP A C 1
ATOM 2349 O O . ASP A 1 276 ? -2.279 5.353 9.287 1.00 93.00 276 ASP A O 1
ATOM 2353 N N . TYR A 1 277 ? -0.228 4.534 9.652 1.00 95.31 277 TYR A N 1
ATOM 2354 C CA . TYR A 1 277 ? -0.603 3.606 10.726 1.00 95.31 277 TYR A CA 1
ATOM 2355 C C . TYR A 1 277 ? -1.500 4.242 11.789 1.00 95.31 277 TYR A C 1
ATOM 2357 O O . TYR A 1 277 ? -2.492 3.649 12.201 1.00 95.31 277 TYR A O 1
ATOM 2365 N N . LEU A 1 278 ? -1.196 5.474 12.209 1.00 95.94 278 LEU A N 1
ATOM 2366 C CA . LEU A 1 278 ? -1.999 6.164 13.220 1.00 95.94 278 LEU A CA 1
ATOM 2367 C C . LEU A 1 278 ? -3.421 6.469 12.723 1.00 95.94 278 LEU A C 1
ATOM 2369 O O . LEU A 1 278 ? -4.366 6.434 13.504 1.00 95.94 278 LEU A O 1
ATOM 2373 N N . MET A 1 279 ? -3.588 6.754 11.429 1.00 96.06 279 MET A N 1
ATOM 2374 C CA . MET A 1 279 ? -4.911 6.920 10.823 1.00 96.06 279 MET A CA 1
ATOM 2375 C C . MET A 1 279 ? -5.679 5.596 10.831 1.00 96.06 279 MET A C 1
ATOM 2377 O O . MET A 1 279 ? -6.845 5.569 11.213 1.00 96.06 279 MET A O 1
ATOM 2381 N N . TYR A 1 280 ? -5.017 4.503 10.446 1.00 97.56 280 TYR A N 1
ATOM 2382 C CA . TYR A 1 280 ? -5.608 3.165 10.416 1.00 97.56 280 TYR A CA 1
ATOM 2383 C C . TYR A 1 280 ? -6.051 2.717 11.811 1.00 97.56 280 TYR A C 1
ATOM 2385 O O . TYR A 1 280 ? -7.177 2.258 11.990 1.00 97.56 280 TYR A O 1
ATOM 2393 N N . LEU A 1 281 ? -5.198 2.956 12.809 1.00 97.75 281 LEU A N 1
ATOM 2394 C CA . LEU A 1 281 ? -5.476 2.674 14.211 1.00 97.75 281 LEU A CA 1
ATOM 2395 C C . LEU A 1 281 ? -6.690 3.453 14.723 1.00 97.75 281 LEU A C 1
ATOM 2397 O O . LEU A 1 281 ? -7.568 2.874 15.353 1.00 97.75 281 LEU A O 1
ATOM 2401 N N . ASN A 1 282 ? -6.769 4.749 14.414 1.00 97.44 282 ASN A N 1
ATOM 2402 C CA . ASN A 1 282 ? -7.916 5.581 14.774 1.00 97.44 282 ASN A CA 1
ATOM 2403 C C . ASN A 1 282 ? -9.218 5.065 14.153 1.00 97.44 282 ASN A C 1
ATOM 2405 O O . ASN A 1 282 ? -10.251 5.037 14.819 1.00 97.44 282 ASN A O 1
ATOM 2409 N N . ASN A 1 283 ? -9.169 4.655 12.883 1.00 97.69 283 ASN A N 1
ATOM 2410 C CA . ASN A 1 283 ? -10.326 4.110 12.183 1.00 97.69 283 ASN A CA 1
ATOM 2411 C C . ASN A 1 283 ? -10.808 2.810 12.843 1.00 97.69 283 ASN A C 1
ATOM 2413 O O . ASN A 1 283 ? -11.995 2.699 13.135 1.00 97.69 283 ASN A O 1
ATOM 2417 N N . LEU A 1 284 ? -9.906 1.868 13.145 1.00 98.38 284 LEU A N 1
ATOM 2418 C CA . LEU A 1 284 ? -10.259 0.626 13.842 1.00 98.38 284 LEU A CA 1
ATOM 2419 C C . LEU A 1 284 ? -10.775 0.890 15.264 1.00 98.38 284 LEU A C 1
ATOM 2421 O O . LEU A 1 284 ? -11.810 0.347 15.637 1.00 98.38 284 LEU A O 1
ATOM 2425 N N . ALA A 1 285 ? -10.120 1.763 16.034 1.00 98.00 285 ALA A N 1
ATOM 2426 C CA . ALA A 1 285 ? -10.566 2.115 17.382 1.00 98.00 285 ALA A CA 1
ATOM 2427 C C . ALA A 1 285 ? -11.997 2.673 17.382 1.00 98.00 285 ALA A C 1
ATOM 2429 O O . ALA A 1 285 ? -12.808 2.297 18.226 1.00 98.00 285 ALA A O 1
ATOM 2430 N N . ALA A 1 286 ? -12.343 3.507 16.398 1.00 96.81 286 ALA A N 1
ATOM 2431 C CA . ALA A 1 286 ? -13.701 4.015 16.242 1.00 96.81 286 ALA A CA 1
ATOM 2432 C C . ALA A 1 286 ? -14.733 2.896 15.999 1.00 96.81 286 ALA A C 1
ATOM 2434 O O . ALA A 1 286 ? -15.848 2.983 16.514 1.00 96.81 286 ALA A O 1
ATOM 2435 N N . ILE A 1 287 ? -14.382 1.855 15.233 1.00 98.06 287 ILE A N 1
ATOM 2436 C CA . ILE A 1 287 ? -15.253 0.689 15.007 1.00 98.06 287 ILE A CA 1
ATOM 2437 C C . ILE A 1 287 ? -15.384 -0.152 16.278 1.00 98.06 287 ILE A C 1
ATOM 2439 O O . ILE A 1 287 ? -16.502 -0.455 16.683 1.00 98.06 287 ILE A O 1
ATOM 2443 N N . LEU A 1 288 ? -14.275 -0.459 16.955 1.00 98.12 288 LEU A N 1
ATOM 2444 C CA . LEU A 1 288 ? -14.292 -1.247 18.192 1.00 98.12 288 LEU A CA 1
ATOM 2445 C C . LEU A 1 288 ? -15.115 -0.568 19.295 1.00 98.12 288 LEU A C 1
ATOM 2447 O O . LEU A 1 288 ? -15.919 -1.224 19.955 1.00 98.12 288 LEU A O 1
ATOM 2451 N N . LEU A 1 289 ? -14.986 0.754 19.446 1.00 96.50 289 LEU A N 1
ATOM 2452 C CA . LEU A 1 289 ? -15.806 1.544 20.369 1.00 96.50 289 LEU A CA 1
ATOM 2453 C C . LEU A 1 289 ? -17.302 1.456 20.032 1.00 96.50 289 LEU A C 1
ATOM 2455 O O . LEU A 1 289 ? -18.119 1.302 20.938 1.00 96.50 289 LEU A O 1
ATOM 2459 N N . ARG A 1 290 ? -17.677 1.512 18.745 1.00 94.56 290 ARG A N 1
ATOM 2460 C CA . ARG A 1 290 ? -19.078 1.343 18.309 1.00 94.56 290 ARG A CA 1
ATOM 2461 C C . ARG A 1 290 ? -19.613 -0.063 18.571 1.00 94.56 290 ARG A C 1
ATOM 2463 O O . ARG A 1 290 ? -20.781 -0.191 18.921 1.00 94.56 290 ARG A O 1
ATOM 2470 N N . ASN A 1 291 ? -18.763 -1.081 18.457 1.00 95.44 291 ASN A N 1
ATOM 2471 C CA . ASN A 1 291 ? -19.103 -2.478 18.742 1.00 95.44 291 ASN A CA 1
ATOM 2472 C C . ASN A 1 291 ? -19.079 -2.817 20.245 1.0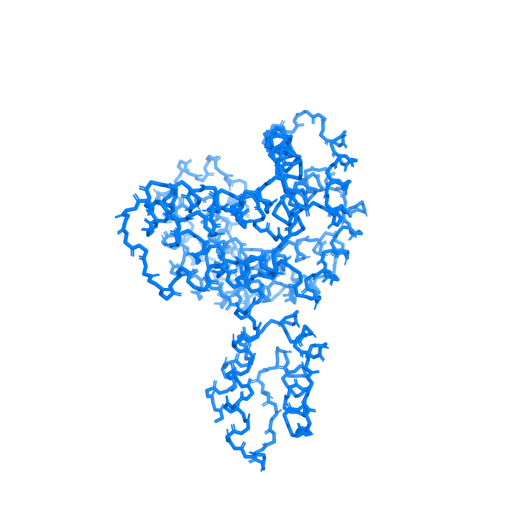0 95.44 291 ASN A C 1
ATOM 2474 O O . ASN A 1 291 ? -19.296 -3.967 20.615 1.00 95.44 291 ASN A O 1
ATOM 2478 N N . GLY A 1 292 ? -18.792 -1.852 21.126 1.00 96.19 292 GLY A N 1
ATOM 2479 C CA . GLY A 1 292 ? -18.700 -2.091 22.569 1.00 96.19 292 GLY A CA 1
ATOM 2480 C C . GLY A 1 292 ? -17.439 -2.846 23.013 1.00 96.19 292 GLY A C 1
ATOM 2481 O O . GLY A 1 292 ? -17.332 -3.230 24.177 1.00 96.19 292 GLY A O 1
ATOM 2482 N N . LYS A 1 293 ? -16.465 -3.049 22.117 1.00 97.94 293 LYS A N 1
ATOM 2483 C CA . LYS A 1 293 ? -15.213 -3.783 22.364 1.00 97.94 293 LYS A CA 1
ATOM 2484 C C . LYS A 1 293 ? -14.148 -2.877 22.989 1.00 97.94 293 LYS A C 1
ATOM 2486 O O . LYS A 1 293 ? -13.081 -2.641 22.423 1.00 97.94 293 LYS A O 1
ATOM 2491 N N . TYR A 1 294 ? -14.456 -2.321 24.160 1.00 97.56 294 TYR A N 1
ATOM 2492 C CA . TYR A 1 294 ? -13.647 -1.267 24.782 1.00 97.56 294 TYR A CA 1
ATOM 2493 C C . TYR A 1 294 ? -12.250 -1.737 25.210 1.00 97.56 294 TYR A C 1
ATOM 2495 O O . TYR A 1 294 ? -11.279 -1.016 25.002 1.00 97.56 294 TYR A O 1
ATOM 2503 N N . GLU A 1 295 ? -12.126 -2.949 25.756 1.00 97.12 295 GLU A N 1
ATOM 2504 C CA . GLU A 1 295 ? -10.823 -3.504 26.161 1.00 97.12 295 GLU A CA 1
ATOM 2505 C C . GLU A 1 295 ? -9.905 -3.751 24.955 1.00 97.12 295 GLU A C 1
ATOM 2507 O O . GLU A 1 295 ? -8.707 -3.472 25.002 1.00 97.12 295 GLU A O 1
ATOM 2512 N N . GLU A 1 296 ? -10.467 -4.206 23.834 1.00 97.31 296 GLU A N 1
ATOM 2513 C CA . GLU A 1 296 ? -9.713 -4.399 22.592 1.00 97.31 296 GLU A CA 1
ATOM 2514 C C . GLU A 1 296 ? -9.279 -3.054 21.997 1.00 97.31 296 GLU A C 1
ATOM 2516 O O . GLU A 1 296 ? -8.112 -2.894 21.632 1.00 97.31 296 GLU A O 1
ATOM 2521 N N . ALA A 1 297 ? -10.178 -2.059 21.979 1.00 98.12 297 ALA A N 1
ATOM 2522 C CA . ALA A 1 297 ? -9.850 -0.690 21.578 1.00 98.12 297 ALA A CA 1
ATOM 2523 C C . ALA A 1 297 ? -8.712 -0.113 22.436 1.00 98.12 297 ALA A C 1
ATOM 2525 O O . ALA A 1 297 ? -7.769 0.484 21.912 1.00 98.12 297 ALA A O 1
ATOM 2526 N N . PHE A 1 298 ? -8.760 -0.340 23.751 1.00 97.94 298 PHE A N 1
ATOM 2527 C CA . PHE A 1 298 ? -7.715 0.086 24.674 1.00 97.94 298 PHE A CA 1
ATOM 2528 C C . PHE A 1 298 ? -6.377 -0.583 24.355 1.00 97.94 298 PHE A C 1
ATOM 2530 O O . PHE A 1 298 ? -5.365 0.113 24.255 1.00 97.94 298 PHE A O 1
ATOM 2537 N N . SER A 1 299 ? -6.374 -1.904 24.141 1.00 97.62 299 SER A N 1
ATOM 2538 C CA . SER A 1 299 ? -5.165 -2.674 23.826 1.00 97.62 299 SER A CA 1
ATOM 2539 C C . SER A 1 299 ? -4.466 -2.146 22.573 1.00 97.62 299 SER A C 1
ATOM 2541 O O . SER A 1 299 ? -3.281 -1.810 22.623 1.00 97.62 299 SER A O 1
ATOM 2543 N N . ILE A 1 300 ? -5.196 -1.990 21.461 1.00 97.44 300 ILE A N 1
ATOM 2544 C CA . ILE A 1 300 ? -4.587 -1.531 20.203 1.00 97.44 300 ILE A CA 1
ATOM 2545 C C . ILE A 1 300 ? -4.083 -0.085 20.308 1.00 97.44 300 ILE A C 1
ATOM 2547 O O . ILE A 1 300 ? -3.032 0.257 19.759 1.00 97.44 300 ILE A O 1
ATOM 2551 N N . LEU A 1 301 ? -4.797 0.780 21.039 1.00 97.50 301 LEU A N 1
ATOM 2552 C CA . LEU A 1 301 ? -4.377 2.165 21.234 1.00 97.50 301 LEU A CA 1
ATOM 2553 C C . LEU A 1 301 ? -3.113 2.222 22.098 1.00 97.50 301 LEU A C 1
ATOM 2555 O O . LEU A 1 301 ? -2.181 2.951 21.760 1.00 97.50 301 LEU A O 1
ATOM 2559 N N . GLN A 1 302 ? -3.021 1.409 23.154 1.00 96.56 302 GLN A N 1
ATOM 2560 C CA . GLN A 1 302 ? -1.800 1.307 23.954 1.00 96.56 302 GLN A CA 1
ATOM 2561 C C . GLN A 1 302 ? -0.592 0.868 23.121 1.00 96.56 302 GLN A C 1
ATOM 2563 O O . GLN A 1 302 ? 0.472 1.493 23.221 1.00 96.56 302 GLN A O 1
ATOM 2568 N N . GLU A 1 303 ? -0.755 -0.142 22.264 1.00 94.81 303 GLU A N 1
ATOM 2569 C CA . GLU A 1 303 ? 0.293 -0.597 21.341 1.00 94.81 303 GLU A CA 1
ATOM 2570 C C . GLU A 1 303 ? 0.742 0.520 20.385 1.00 94.81 303 GLU A C 1
ATOM 2572 O O . GLU A 1 303 ? 1.938 0.707 20.153 1.00 94.81 303 GLU A O 1
ATOM 2577 N N . GLY A 1 304 ? -0.197 1.333 19.891 1.00 95.12 304 GLY A N 1
ATOM 2578 C CA . GLY A 1 304 ? 0.080 2.475 19.016 1.00 95.12 304 GLY A CA 1
ATOM 2579 C C . GLY A 1 304 ? 0.586 3.747 19.708 1.00 95.12 304 GLY A C 1
ATOM 2580 O O . GLY A 1 304 ? 0.865 4.743 19.033 1.00 95.12 304 GLY A O 1
ATOM 2581 N N . SER A 1 305 ? 0.736 3.752 21.034 1.00 95.06 305 SER A N 1
ATOM 2582 C CA . SER A 1 305 ? 1.057 4.965 21.802 1.00 95.06 305 SER A CA 1
ATOM 2583 C C . SER A 1 305 ? 2.394 5.608 21.418 1.00 95.06 305 SER A C 1
ATOM 2585 O O . SER A 1 305 ? 2.513 6.838 21.403 1.00 95.06 305 SER A O 1
ATOM 2587 N N . LYS A 1 306 ? 3.406 4.804 21.062 1.00 94.38 306 LYS A N 1
ATOM 2588 C CA . LYS A 1 306 ? 4.696 5.310 20.569 1.00 94.38 306 LYS A CA 1
ATOM 2589 C C . LYS A 1 306 ? 4.519 6.058 19.244 1.00 94.38 306 LYS A C 1
ATOM 2591 O O . LYS A 1 306 ? 4.980 7.190 19.117 1.00 94.38 306 LYS A O 1
ATOM 2596 N N . ASN A 1 307 ? 3.773 5.475 18.306 1.00 93.75 307 ASN A N 1
ATOM 2597 C CA . ASN A 1 307 ? 3.477 6.092 17.012 1.00 93.75 307 ASN A CA 1
ATOM 2598 C C . ASN A 1 307 ? 2.692 7.400 17.168 1.00 93.75 307 ASN A C 1
ATOM 2600 O O . ASN A 1 307 ? 2.969 8.375 16.471 1.00 93.75 307 ASN A O 1
ATOM 2604 N N . ALA A 1 308 ? 1.750 7.456 18.111 1.00 93.88 308 ALA A N 1
ATOM 2605 C CA . ALA A 1 308 ? 1.012 8.679 18.415 1.00 93.88 308 ALA A CA 1
ATOM 2606 C C . ALA A 1 308 ? 1.921 9.799 18.955 1.00 93.88 308 ALA A C 1
ATOM 2608 O O . ALA A 1 308 ? 1.747 10.969 18.601 1.00 93.88 308 ALA A O 1
ATOM 2609 N N . LYS A 1 309 ? 2.915 9.460 19.789 1.00 92.25 309 LYS A N 1
ATOM 2610 C CA . LYS A 1 309 ? 3.887 10.428 20.324 1.00 92.25 309 LYS A CA 1
ATOM 2611 C C . LYS A 1 309 ? 4.772 11.011 19.222 1.00 92.25 309 LYS A C 1
ATOM 2613 O O . LYS A 1 309 ? 4.908 12.233 19.168 1.00 92.25 309 LYS A O 1
ATOM 2618 N N . GLU A 1 310 ? 5.302 10.152 18.353 1.00 92.06 310 GLU A N 1
ATOM 2619 C CA . GLU A 1 310 ? 6.248 10.497 17.277 1.00 92.06 310 GLU A CA 1
ATOM 2620 C C . GLU A 1 310 ? 5.580 11.145 16.050 1.00 92.06 310 GLU A C 1
ATOM 2622 O O . GLU A 1 310 ? 6.248 11.801 15.253 1.00 92.06 310 GLU A O 1
ATOM 2627 N N . SER A 1 311 ? 4.260 11.005 15.894 1.00 91.19 311 SER A N 1
ATOM 2628 C CA . SER A 1 311 ? 3.531 11.568 14.756 1.00 91.19 311 SER A CA 1
ATOM 2629 C C . SER A 1 311 ? 3.554 13.100 14.735 1.00 91.19 311 SER A C 1
ATOM 2631 O O . SER A 1 311 ? 3.146 13.773 15.687 1.00 91.19 311 SER A O 1
ATOM 2633 N N . THR A 1 312 ? 3.947 13.653 13.587 1.00 91.19 312 THR A N 1
ATOM 2634 C CA . THR A 1 312 ? 3.859 15.087 13.265 1.00 91.19 312 THR A CA 1
ATOM 2635 C C . THR A 1 312 ? 2.490 15.477 12.689 1.00 91.19 312 THR A C 1
ATOM 2637 O O . THR A 1 312 ? 2.148 16.663 12.619 1.00 91.19 312 THR A O 1
ATOM 2640 N N . ASN A 1 313 ? 1.666 14.490 12.315 1.00 92.31 313 ASN A N 1
ATOM 2641 C CA . ASN A 1 313 ? 0.313 14.704 11.819 1.00 92.31 313 ASN A CA 1
ATOM 2642 C C . ASN A 1 313 ? -0.650 14.933 12.996 1.00 92.31 313 ASN A C 1
ATOM 2644 O O . ASN A 1 313 ? -1.226 13.999 13.561 1.00 92.31 313 ASN A O 1
ATOM 2648 N N . HIS A 1 314 ? -0.835 16.206 13.343 1.00 92.94 314 HIS A N 1
ATOM 2649 C CA . HIS A 1 314 ? -1.667 16.631 14.469 1.00 92.94 314 HIS A CA 1
ATOM 2650 C C . HIS A 1 314 ? -3.134 16.225 14.315 1.00 92.94 314 HIS A C 1
ATOM 2652 O O . HIS A 1 314 ? -3.766 15.882 15.306 1.00 92.94 314 HIS A O 1
ATOM 2658 N N . HIS A 1 315 ? -3.663 16.192 13.090 1.00 92.12 315 HIS A N 1
ATOM 2659 C CA . HIS A 1 315 ? -5.031 15.751 12.835 1.00 92.12 315 HIS A CA 1
ATOM 2660 C C . HIS A 1 315 ? -5.251 14.303 13.308 1.00 92.12 315 HIS A C 1
ATOM 2662 O O . HIS A 1 315 ? -6.202 14.029 14.041 1.00 92.12 315 HIS A O 1
ATOM 2668 N N . ASN A 1 316 ? -4.334 13.389 12.977 1.00 94.75 316 ASN A N 1
ATOM 2669 C CA . ASN A 1 316 ? -4.420 11.996 13.427 1.00 94.75 316 ASN A CA 1
ATOM 2670 C C . ASN A 1 316 ? -4.038 11.838 14.905 1.00 94.75 316 ASN A C 1
ATOM 2672 O O . ASN A 1 316 ? -4.628 11.017 15.600 1.00 94.75 316 ASN A O 1
ATOM 2676 N N . LYS A 1 317 ? -3.103 12.650 15.411 1.00 96.00 317 LYS A N 1
ATOM 2677 C CA . LYS A 1 317 ? -2.717 12.646 16.829 1.00 96.00 317 LYS A CA 1
ATOM 2678 C C . LYS A 1 317 ? -3.871 13.058 17.746 1.00 96.00 317 LYS A C 1
ATOM 2680 O O . LYS A 1 317 ? -4.116 12.386 18.739 1.00 96.00 317 LYS A O 1
ATOM 2685 N N . ILE A 1 318 ? -4.619 14.102 17.390 1.00 96.38 318 ILE A N 1
ATOM 2686 C CA . ILE A 1 318 ? -5.814 14.523 18.139 1.00 96.38 318 ILE A CA 1
ATOM 2687 C C . ILE A 1 318 ? -6.897 13.440 18.067 1.00 96.38 318 ILE A C 1
ATOM 2689 O O . ILE A 1 318 ? -7.511 13.134 19.083 1.00 96.38 318 ILE A O 1
ATOM 2693 N N . GLY A 1 319 ? -7.092 12.818 16.896 1.00 96.06 319 GLY A N 1
ATOM 2694 C CA . GLY A 1 319 ? -8.011 11.684 16.749 1.00 96.06 319 GLY A CA 1
ATOM 2695 C C . GLY A 1 319 ? -7.666 10.515 17.675 1.00 96.06 319 GLY A C 1
ATOM 2696 O O . GLY A 1 319 ? -8.546 10.007 18.359 1.00 96.06 319 GLY A O 1
ATOM 2697 N N . TYR A 1 320 ? -6.383 10.154 17.763 1.00 97.44 320 TYR A N 1
ATOM 2698 C CA . TYR A 1 320 ? -5.905 9.111 18.673 1.00 97.44 320 TYR A CA 1
ATOM 2699 C C . TYR A 1 320 ? -6.236 9.441 20.127 1.00 97.44 320 TYR A C 1
ATOM 2701 O O . TYR A 1 320 ? -6.760 8.597 20.848 1.00 97.44 320 TYR A O 1
ATOM 2709 N N . VAL A 1 321 ? -5.961 10.678 20.555 1.00 97.56 321 VAL A N 1
ATOM 2710 C CA . VAL A 1 321 ? -6.231 11.100 21.933 1.00 97.56 321 VAL A CA 1
ATOM 2711 C C . VAL A 1 321 ? -7.720 11.057 22.237 1.00 97.56 321 VAL A C 1
ATOM 2713 O O . VAL A 1 321 ? -8.089 10.514 23.270 1.00 97.56 321 VAL A O 1
ATOM 2716 N N . ALA A 1 322 ? -8.567 11.555 21.337 1.00 97.38 322 ALA A N 1
ATOM 2717 C CA . ALA A 1 322 ? -10.012 11.509 21.526 1.00 97.38 322 ALA A CA 1
ATOM 2718 C C . ALA A 1 322 ? -10.519 10.065 21.677 1.00 97.38 322 ALA A C 1
ATOM 2720 O O . ALA A 1 322 ? -11.241 9.762 22.622 1.00 97.38 322 ALA A O 1
ATOM 2721 N N . PHE A 1 323 ? -10.080 9.138 20.817 1.00 98.00 323 PHE A N 1
ATOM 2722 C CA . PHE A 1 323 ? -10.473 7.729 20.940 1.00 98.00 323 PHE A CA 1
ATOM 2723 C C . PHE A 1 323 ? -9.904 7.056 22.192 1.00 98.00 323 PHE A C 1
ATOM 2725 O O . PHE A 1 323 ? -10.582 6.229 22.798 1.00 98.00 323 PHE A O 1
ATOM 2732 N N . TYR A 1 324 ? -8.697 7.420 22.624 1.00 98.12 324 TYR A N 1
ATOM 2733 C CA . TYR A 1 324 ? -8.119 6.914 23.868 1.00 98.12 324 TYR A CA 1
ATOM 2734 C C . TYR A 1 324 ? -8.894 7.396 25.101 1.00 98.12 324 TYR A C 1
ATOM 2736 O O . TYR A 1 324 ? -9.207 6.595 25.980 1.00 98.12 324 TYR A O 1
ATOM 2744 N N . VAL A 1 325 ? -9.253 8.682 25.146 1.00 98.00 325 VAL A N 1
ATOM 2745 C CA . VAL A 1 325 ? -10.064 9.280 26.218 1.00 98.00 325 VAL A CA 1
ATOM 2746 C C . VAL A 1 325 ? -11.469 8.670 26.235 1.00 98.00 325 VAL A C 1
ATOM 2748 O O . VAL A 1 325 ? -11.914 8.216 27.287 1.00 98.00 325 VAL A O 1
ATOM 2751 N N . GLU A 1 326 ? -12.123 8.543 25.077 1.00 97.88 326 GLU A N 1
ATOM 2752 C CA . GLU A 1 326 ? -13.425 7.871 24.960 1.00 97.88 326 GLU A CA 1
ATOM 2753 C C . GLU A 1 326 ? -13.361 6.430 25.472 1.00 97.88 326 GLU A C 1
ATOM 2755 O O . GLU A 1 326 ? -14.228 5.995 26.226 1.00 97.88 326 GLU A O 1
ATOM 2760 N N . THR A 1 327 ? -12.305 5.692 25.122 1.00 98.00 327 THR A N 1
ATOM 2761 C CA . THR A 1 327 ? -12.106 4.319 25.600 1.00 98.00 327 THR A CA 1
ATOM 2762 C C . THR A 1 327 ? -12.014 4.273 27.125 1.00 98.00 327 THR A C 1
ATOM 2764 O O . THR A 1 327 ? -12.693 3.469 27.761 1.00 98.00 327 THR A O 1
ATOM 2767 N N . LEU A 1 328 ? -11.236 5.173 27.735 1.00 97.88 328 LEU A N 1
ATOM 2768 C CA . LEU A 1 328 ? -11.141 5.270 29.193 1.00 97.88 328 LEU A CA 1
ATOM 2769 C C . LEU A 1 328 ? -12.497 5.591 29.837 1.00 97.88 328 LEU A C 1
ATOM 2771 O O . LEU A 1 328 ? -12.850 4.958 30.833 1.00 97.88 328 LEU A O 1
ATOM 2775 N N . ASN A 1 329 ? -13.272 6.512 29.257 1.00 97.62 329 ASN A N 1
ATOM 2776 C CA . ASN A 1 329 ? -14.614 6.853 29.734 1.00 97.62 329 ASN A CA 1
ATOM 2777 C C . ASN A 1 329 ? -15.568 5.656 29.663 1.00 97.62 329 ASN A C 1
ATOM 2779 O O . ASN A 1 329 ? -16.240 5.344 30.646 1.00 97.62 329 ASN A O 1
ATOM 2783 N N . ARG A 1 330 ? -15.586 4.927 28.540 1.00 97.12 330 ARG A N 1
ATOM 2784 C CA . ARG A 1 330 ? -16.418 3.721 28.364 1.00 97.12 330 ARG A CA 1
ATOM 2785 C C . ARG A 1 330 ? -16.054 2.597 29.329 1.00 97.12 330 ARG A C 1
ATOM 2787 O O . ARG A 1 330 ? -16.918 1.809 29.699 1.00 97.12 330 ARG A O 1
ATOM 2794 N N . MET A 1 331 ? -14.802 2.556 29.778 1.00 97.06 331 MET A N 1
ATOM 2795 C CA . MET A 1 331 ? -14.309 1.618 30.789 1.00 97.06 331 MET A CA 1
ATOM 2796 C C . MET A 1 331 ? -14.486 2.119 32.235 1.00 97.06 331 MET A C 1
ATOM 2798 O O . MET A 1 331 ? -13.988 1.484 33.165 1.00 97.06 331 MET A O 1
ATOM 2802 N N . GLY A 1 332 ? -15.132 3.271 32.452 1.00 96.88 332 GLY A N 1
ATOM 2803 C CA . GLY A 1 332 ? -15.343 3.857 33.782 1.00 96.88 332 GLY A CA 1
ATOM 2804 C C . GLY A 1 332 ? -14.091 4.475 34.420 1.00 9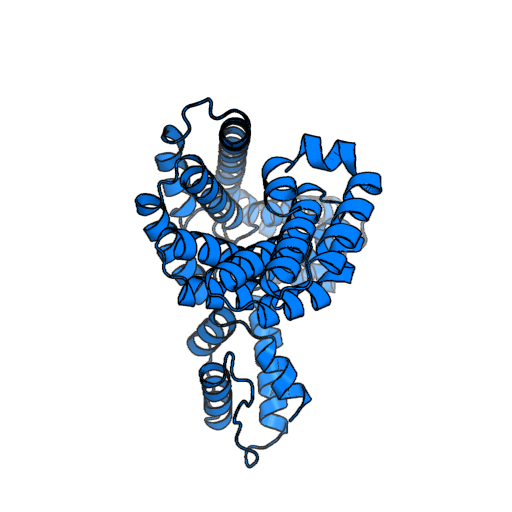6.88 332 GLY A C 1
ATOM 2805 O O . GLY A 1 332 ? -14.081 4.780 35.611 1.00 96.88 332 GLY A O 1
ATOM 2806 N N . ARG A 1 333 ? -13.013 4.675 33.653 1.00 97.44 333 ARG A N 1
ATOM 2807 C CA . ARG A 1 333 ? -11.728 5.224 34.121 1.00 97.44 333 ARG A CA 1
ATOM 2808 C C . ARG A 1 333 ? -11.680 6.751 33.976 1.00 97.44 333 ARG A C 1
ATOM 2810 O O . ARG A 1 333 ? -10.713 7.293 33.442 1.00 97.44 333 ARG A O 1
ATOM 2817 N N . PHE A 1 334 ? -12.709 7.439 34.468 1.00 97.31 334 PHE A N 1
ATOM 2818 C CA . PHE A 1 334 ? -12.943 8.872 34.231 1.00 97.31 334 PHE A CA 1
ATOM 2819 C C . PHE A 1 334 ? -11.779 9.771 34.664 1.00 97.31 334 PHE A C 1
ATOM 2821 O O . PHE A 1 334 ? -11.323 10.603 33.888 1.00 97.31 334 PHE A O 1
ATOM 2828 N N . LEU A 1 335 ? -11.216 9.547 35.857 1.00 97.38 335 LEU A N 1
ATOM 2829 C CA . LEU A 1 335 ? -10.089 10.348 36.351 1.00 97.38 335 LEU A CA 1
ATOM 2830 C C . LEU A 1 335 ? -8.850 10.226 35.448 1.00 97.38 335 LEU A C 1
ATOM 2832 O O . LEU A 1 335 ? -8.101 11.183 35.267 1.00 97.38 335 LEU A O 1
ATOM 2836 N N . ASN A 1 336 ? -8.620 9.051 34.857 1.00 96.94 336 ASN A N 1
ATOM 2837 C CA . ASN A 1 336 ? -7.513 8.861 33.920 1.00 96.94 336 ASN A CA 1
ATOM 2838 C C . ASN A 1 336 ? -7.792 9.569 32.590 1.00 96.94 336 ASN A C 1
ATOM 2840 O O . ASN A 1 336 ? -6.867 10.128 32.002 1.00 96.94 336 ASN A O 1
ATOM 2844 N N . ALA A 1 337 ? -9.046 9.537 32.130 1.00 97.56 337 ALA A N 1
ATOM 2845 C CA . ALA A 1 337 ? -9.489 10.200 30.910 1.00 97.56 337 ALA A CA 1
ATOM 2846 C C . ALA A 1 337 ? -9.309 11.722 31.020 1.00 97.56 337 ALA A C 1
ATOM 2848 O O . ALA A 1 337 ? -8.596 12.3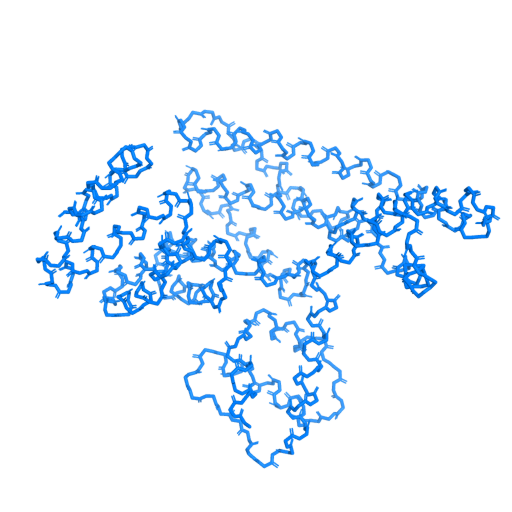10 30.205 1.00 97.56 337 ALA A O 1
ATOM 2849 N N . GLU A 1 338 ? -9.842 12.323 32.088 1.00 97.44 338 GLU A N 1
ATOM 2850 C CA . GLU A 1 338 ? -9.740 13.756 32.378 1.00 97.44 338 GLU A CA 1
ATOM 2851 C C . GLU A 1 338 ? -8.278 14.203 32.478 1.00 97.44 338 GLU A C 1
ATOM 2853 O O . GLU A 1 338 ? -7.855 15.124 31.780 1.00 97.44 338 GLU A O 1
ATOM 2858 N N . ASN A 1 339 ? -7.462 13.509 33.281 1.00 97.56 339 ASN A N 1
ATOM 2859 C CA . ASN A 1 339 ? -6.050 13.860 33.438 1.00 97.56 339 ASN A CA 1
ATOM 2860 C C . ASN A 1 339 ? -5.290 13.801 32.108 1.00 97.56 339 ASN A C 1
ATOM 2862 O O . ASN A 1 339 ? -4.493 14.694 31.801 1.00 97.56 339 ASN A O 1
ATOM 2866 N N . TYR A 1 340 ? -5.528 12.759 31.306 1.00 96.69 340 TYR A N 1
ATOM 2867 C CA . TYR A 1 340 ? -4.872 12.605 30.011 1.00 96.69 340 TYR A CA 1
ATOM 2868 C C . TYR A 1 340 ? -5.279 13.722 29.045 1.00 96.69 340 TYR A C 1
ATOM 2870 O O . TYR A 1 340 ? -4.421 14.345 28.410 1.00 96.69 340 TYR A O 1
ATOM 2878 N N . ALA A 1 341 ? -6.577 14.016 28.972 1.00 97.19 341 ALA A N 1
ATOM 2879 C CA . ALA A 1 341 ? -7.120 15.043 28.102 1.00 97.19 341 ALA A CA 1
ATOM 2880 C C . ALA A 1 341 ? -6.658 16.451 28.529 1.00 97.19 341 ALA A C 1
ATOM 2882 O O . ALA A 1 341 ? -6.212 17.227 27.686 1.00 97.19 341 ALA A O 1
ATOM 2883 N N . ALA A 1 342 ? -6.636 16.760 29.830 1.00 97.50 342 ALA A N 1
ATOM 2884 C CA . ALA A 1 342 ? -6.174 18.043 30.367 1.00 97.50 342 ALA A CA 1
ATOM 2885 C C . ALA A 1 342 ? -4.677 18.290 30.118 1.00 97.50 342 ALA A C 1
ATOM 2887 O O . ALA A 1 342 ? -4.257 19.403 29.787 1.00 97.50 342 ALA A O 1
ATOM 2888 N N . VAL A 1 343 ? -3.838 17.257 30.252 1.00 97.00 343 VAL A N 1
ATOM 2889 C CA . VAL A 1 343 ? -2.415 17.349 29.882 1.00 97.00 343 VAL A CA 1
ATOM 2890 C C . VAL A 1 343 ? -2.269 17.608 28.384 1.00 97.00 343 VAL A C 1
ATOM 2892 O O . VAL A 1 343 ? -1.503 18.487 27.994 1.00 97.00 343 VAL A O 1
ATOM 2895 N N . PHE A 1 344 ? -3.011 16.884 27.544 1.00 96.62 344 PHE A N 1
ATOM 2896 C CA . PHE A 1 344 ? -2.921 17.051 26.097 1.00 96.62 344 PHE A CA 1
ATOM 2897 C C . PHE A 1 344 ? -3.414 18.428 25.632 1.00 96.62 344 PHE A C 1
ATOM 2899 O O . PHE A 1 344 ? -2.757 19.052 24.799 1.00 96.62 344 PHE A O 1
ATOM 2906 N N . LEU A 1 345 ? -4.510 18.932 26.209 1.00 97.25 345 LEU A N 1
ATOM 2907 C CA . LEU A 1 345 ? -5.047 20.263 25.928 1.00 97.25 345 LEU A CA 1
ATOM 2908 C C . LEU A 1 345 ? -4.009 21.352 26.212 1.00 97.25 345 LEU A C 1
ATOM 2910 O O . LEU A 1 345 ? -3.727 22.155 25.330 1.00 97.25 345 LEU A O 1
ATOM 2914 N N . ARG A 1 346 ? -3.357 21.316 27.383 1.00 97.06 346 ARG A N 1
ATOM 2915 C CA . ARG A 1 346 ? -2.305 22.286 27.744 1.00 97.06 346 ARG A CA 1
ATOM 2916 C C . ARG A 1 346 ? -1.117 22.291 26.781 1.00 97.06 346 ARG A C 1
ATOM 2918 O O . ARG A 1 346 ? -0.488 23.326 26.599 1.00 97.06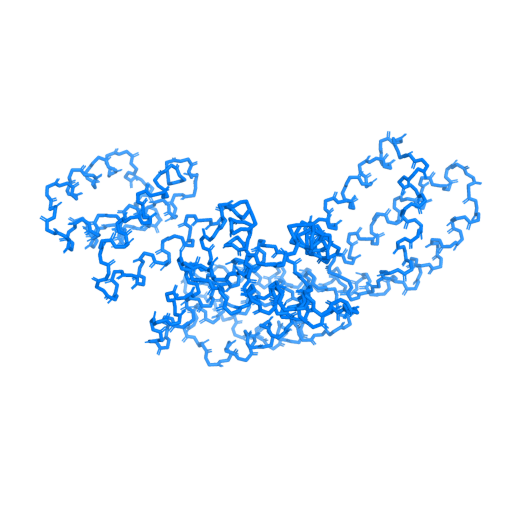 346 ARG A O 1
ATOM 2925 N N . LEU A 1 347 ? -0.784 21.145 26.189 1.00 95.38 347 LEU A N 1
ATOM 2926 C CA . LEU A 1 347 ? 0.362 21.018 25.283 1.00 95.38 347 LEU A CA 1
ATOM 2927 C C . LEU A 1 347 ? 0.027 21.360 23.824 1.00 95.38 347 LEU A C 1
ATOM 2929 O O . LEU A 1 347 ? 0.923 21.734 23.069 1.00 95.38 347 LEU A O 1
ATOM 2933 N N . TYR A 1 348 ? -1.231 21.192 23.407 1.00 95.62 348 TYR A N 1
ATOM 2934 C CA . TYR A 1 348 ? -1.622 21.215 21.993 1.00 95.62 348 TYR A CA 1
ATOM 2935 C C . TYR A 1 348 ? -2.875 22.052 21.695 1.00 95.62 348 TYR A C 1
ATOM 2937 O O . TYR A 1 348 ? -3.478 21.863 20.637 1.00 95.62 348 TYR A O 1
ATOM 2945 N N . GLU A 1 349 ? -3.246 22.988 22.570 1.00 95.94 349 GLU A N 1
ATOM 2946 C CA . GLU A 1 349 ? -4.444 23.838 22.468 1.00 95.94 349 GLU A CA 1
ATOM 2947 C C . GLU A 1 349 ? -4.670 24.403 21.055 1.00 95.94 349 GLU A C 1
ATOM 2949 O O . GLU A 1 349 ? -5.671 24.085 20.408 1.00 95.94 349 GLU A O 1
ATOM 2954 N N . GLU A 1 350 ? -3.700 25.145 20.512 1.00 95.75 350 GLU A N 1
ATOM 2955 C CA . GLU A 1 350 ? -3.802 25.733 19.167 1.00 95.75 350 GLU A CA 1
ATOM 2956 C C . GLU A 1 350 ? -4.083 24.687 18.079 1.00 95.75 350 GLU A C 1
ATOM 2958 O O . GLU A 1 350 ? -4.800 24.933 17.107 1.00 95.75 350 GLU A O 1
ATOM 2963 N N . LYS A 1 351 ? -3.484 23.500 18.212 1.00 95.50 351 LYS A N 1
ATOM 2964 C CA . LYS A 1 351 ? -3.616 22.427 17.223 1.00 95.50 351 LYS A CA 1
ATOM 2965 C C . LYS A 1 351 ? -4.989 21.771 17.332 1.00 95.50 351 LYS A C 1
ATOM 2967 O O . LYS A 1 351 ? -5.571 21.440 16.301 1.00 95.50 351 LYS A O 1
ATOM 2972 N N . ILE A 1 352 ? -5.516 21.619 18.546 1.00 94.88 352 ILE A N 1
ATOM 2973 C CA . ILE A 1 352 ? -6.864 21.097 18.793 1.00 94.88 352 ILE A CA 1
ATOM 2974 C C . ILE A 1 352 ? -7.894 21.993 18.108 1.00 94.88 352 ILE A C 1
ATOM 2976 O O . ILE A 1 352 ? -8.645 21.499 17.262 1.00 94.88 352 ILE A O 1
ATOM 2980 N N . PHE A 1 353 ? -7.856 23.301 18.381 1.00 93.56 353 PHE A N 1
ATOM 2981 C CA . PHE A 1 353 ? -8.767 24.272 17.768 1.00 93.56 353 PHE A CA 1
ATOM 2982 C C . PHE A 1 353 ? -8.650 24.320 16.246 1.00 93.56 353 PHE A C 1
ATOM 2984 O O . PHE A 1 353 ? -9.666 24.356 15.554 1.00 93.56 353 PHE A O 1
ATOM 2991 N N . LYS A 1 354 ? -7.427 24.231 15.712 1.00 90.94 354 LYS A N 1
ATOM 2992 C CA . LYS A 1 354 ? -7.196 24.253 14.264 1.00 90.94 354 LYS A CA 1
ATOM 2993 C C . LYS A 1 354 ? -7.741 23.027 13.528 1.00 90.94 354 LYS A C 1
ATOM 2995 O O . LYS A 1 354 ? -8.190 23.169 12.395 1.00 90.94 354 LYS A O 1
ATOM 3000 N N . TYR A 1 355 ? -7.634 21.827 14.103 1.00 88.19 355 TYR A N 1
ATOM 3001 C CA . TYR A 1 355 ? -7.853 20.593 13.338 1.00 88.19 355 TYR A CA 1
ATOM 3002 C C . TYR A 1 355 ? -9.115 19.820 13.719 1.00 88.19 355 TYR A C 1
ATOM 3004 O O . TYR A 1 355 ? -9.825 19.373 12.820 1.00 88.19 355 TYR A O 1
ATOM 3012 N N . ARG A 1 356 ? -9.365 19.569 15.012 1.00 88.81 356 ARG A N 1
ATOM 3013 C CA . ARG A 1 356 ? -10.367 18.573 15.454 1.00 88.81 356 ARG A CA 1
ATOM 3014 C C . ARG A 1 356 ? -10.986 18.880 16.826 1.00 88.81 356 ARG A C 1
ATOM 3016 O O . ARG A 1 356 ? -11.222 17.962 17.608 1.00 88.81 356 ARG A O 1
ATOM 3023 N N . TRP A 1 357 ? -11.275 20.149 17.118 1.00 93.44 357 TRP A N 1
ATOM 3024 C CA . TRP A 1 357 ? -11.846 20.564 18.410 1.00 93.44 357 TRP A CA 1
ATOM 3025 C C . TRP A 1 357 ? -13.124 19.798 18.768 1.00 93.44 357 TRP A C 1
ATOM 3027 O O . TRP A 1 357 ? -13.243 19.295 19.879 1.00 93.44 357 TRP A O 1
ATOM 3037 N N . HIS A 1 358 ? -14.034 19.631 17.805 1.00 92.00 358 HIS A N 1
ATOM 3038 C CA . HIS A 1 358 ? -15.313 18.952 18.012 1.00 92.00 358 HIS A CA 1
ATOM 3039 C C . HIS A 1 358 ? -15.121 17.495 18.448 1.00 92.00 358 HIS A C 1
ATOM 3041 O O . HIS A 1 358 ? -15.776 17.045 19.381 1.00 92.00 358 HIS A O 1
ATOM 3047 N N . VAL A 1 359 ? -14.188 16.768 17.820 1.00 92.00 359 VAL A N 1
ATOM 3048 C CA . VAL A 1 359 ? -13.889 15.374 18.187 1.00 92.00 359 VAL A CA 1
ATOM 3049 C C . VAL A 1 359 ? -13.291 15.310 19.590 1.00 92.00 359 VAL A C 1
ATOM 3051 O O . VAL A 1 359 ? -13.705 14.479 20.384 1.00 92.00 359 VAL A O 1
ATOM 3054 N N . PHE A 1 360 ? -12.344 16.199 19.900 1.00 96.06 360 PHE A N 1
ATOM 3055 C CA . PHE A 1 360 ? -11.656 16.206 21.189 1.00 96.06 360 PHE A CA 1
ATOM 3056 C C . PHE A 1 360 ? -12.611 16.505 22.355 1.00 96.06 360 PHE A C 1
ATOM 3058 O O . PHE A 1 360 ? -12.685 15.724 23.300 1.00 96.06 360 PHE A O 1
ATOM 3065 N N . PHE A 1 361 ? -13.387 17.589 22.264 1.00 96.31 361 PHE A N 1
ATOM 3066 C CA . PHE A 1 361 ? -14.270 18.038 23.348 1.00 96.31 361 PHE A CA 1
ATOM 3067 C C . PHE A 1 361 ? -15.569 17.237 23.485 1.00 96.31 361 PHE A C 1
ATOM 3069 O O . PHE A 1 361 ? -16.251 17.378 24.486 1.00 96.31 361 PHE A O 1
ATOM 3076 N N . THR A 1 362 ? -15.924 16.394 22.510 1.00 94.12 362 THR A N 1
ATOM 3077 C CA . THR A 1 362 ? -17.033 15.437 22.692 1.00 94.12 362 THR A CA 1
ATOM 3078 C C . THR A 1 362 ? -16.639 14.306 23.650 1.00 94.12 362 THR A C 1
ATOM 3080 O O . THR A 1 362 ? -17.508 13.691 24.258 1.00 94.12 362 THR A O 1
ATOM 3083 N N . THR A 1 363 ? -15.338 14.013 23.749 1.00 92.56 363 THR A N 1
ATOM 3084 C CA . THR A 1 363 ? -14.800 12.904 24.554 1.00 92.56 363 THR A CA 1
ATOM 3085 C C . THR A 1 363 ? -14.134 13.357 25.851 1.00 92.56 363 THR A C 1
ATOM 3087 O O . THR A 1 363 ? -14.017 12.546 26.763 1.00 92.56 363 THR A O 1
ATOM 3090 N N . TYR A 1 364 ? -13.665 14.610 25.914 1.00 88.94 364 TYR A N 1
ATOM 3091 C CA . TYR A 1 364 ? -13.221 15.257 27.154 1.00 88.94 364 TYR A CA 1
ATOM 3092 C C . TYR A 1 364 ? -14.418 15.391 28.092 1.00 88.94 364 TYR A C 1
ATOM 3094 O O . TYR A 1 364 ? -14.279 14.997 29.269 1.00 88.94 364 TYR A O 1
#

Secondary structure (DSSP, 8-state):
-HHHHHHHHT--HHHHHHHHHH---S-HHHHHHHHHHHHTTT-SS----TTS-HHHHHHHHHHHHHHHHHH-HHHHHHHHHHHHHHHHTT---HHHHHHHHHHHTT--TTSTTHHHHHHHHHHHHHHHHHTT-HHHHHHHHHHHHHHHHHHHHHHHHHHHHHHHHHHHHHHHHHS-S--GGGHHHHHHHHH-TTS-HHHHHHHHHHHHHHHHHHT--TTTHHHHHHHHHHHHTTTT--HHHHHHHHHHHHHHHHHHT-HHHHHHHHHHHTSS--TTHHHHHHHHHHHHHHTT-HHHHHHHHHHTHHHHHH---HHHHHHHHHHHHHHHHHTT-HHHHHHHHHHHHHHHHHHHHHHTHHHHHHH-

Radius of gyration: 24.0 Å; chains: 1; bounding box: 53×60×68 Å

pLDDT: mean 94.59, std 4.77, range [66.88, 98.5]

Foldseek 3Di:
DVVLVVLLQLDDLLLLLQCLVPDDDPDPLLNVVSVQSNVCHVPPDRDDDPPPDPVSSVVSSVVSVVVLCVLAVVNVVVLLVVLLVCLVVVNDDPVSVVVLLVCLVVDDQAAQPNLSNLVSLVSVLVSCVVVVNVVVNVVSVVSNVVCVVSNVVQVVLVVVLVVLVVQLVVCLVPVDDDNVVCLVVLVCQLPDSSHHNNSNLSSLVSLLSVCVSVVPCPSNVVSLVVVSVCSSNSHNDDLQSQLVSLLSQLVSCVSVVVLVSSLVSLVSNCSDDDLCNLVSLLSNLVSCVVVLVLVVSLVSLVVCVVVLVPHPPLLSNLSSLLSNLQSCVSVVVNVVSVVSLVVCCVVQVVSCVVHPVPSSVVSD

Sequence (364 aa):
MKTFTKFCAALLPHEVTYLLQVQQFEDVDRLNILKAIDRNLGSSAPDFDPKIDKRKYSHLKNWIEKRLAEIDVDMSLRWLLSLEEAIRTDQITAKQEKQLLRSISKWDASSFYFVKWYEVLNVFREDLLIRLRYDEVEILDQVLADNKKPYERSIETDREIQKFTREIVEQYKDLHGETKKHIKSLTATFKDDMLDGYNRFKAFVRLIFIGFNYRDFDFLKPHFDLFDEMLQSGWGYSKRILLNYYSNRLLLHSRFGEYEEAEYYGYLSIKVVNQDYLMYLNNLAAILLRNGKYEEAFSILQEGSKNAKESTNHHNKIGYVAFYVETLNRMGRFLNAENYAAVFLRLYEEKIFKYRWHVFFTTY